Protein AF-B2AMY1-F1 (afdb_monomer_lite)

Secondary structure (DSSP, 8-state):
--TTGGG----EEEE--TTS---EEEETTTGGGGT-----EEE--EEE-TTS-EEE-EEEPPTT-SSSTT-EEESEEES---TT--HHHHHHHHHHHHH---HHHHHHH------B-TT----TTHHHHHHT-TTB-HHHHHHHHHHHHHTTSS-TTT-TTHHHHHHHHB-----------TT--

Structure (mmCIF, N/CA/C/O backbone):
data_AF-B2AMY1-F1
#
_entry.id   AF-B2AMY1-F1
#
loop_
_atom_site.group_PDB
_atom_site.id
_atom_site.type_symbol
_atom_site.label_atom_id
_atom_site.label_alt_id
_atom_site.label_comp_id
_atom_site.label_asym_id
_atom_site.label_entity_id
_atom_site.label_seq_id
_atom_site.pdbx_PDB_ins_code
_atom_site.Cartn_x
_atom_site.Cartn_y
_atom_site.Cartn_z
_atom_site.occupancy
_atom_site.B_iso_or_equiv
_atom_site.auth_seq_id
_atom_site.auth_comp_id
_atom_site.auth_asym_id
_atom_site.auth_atom_id
_atom_site.pdbx_PDB_model_num
ATOM 1 N N . MET A 1 1 ? 28.709 4.634 -5.720 1.00 58.09 1 MET A N 1
ATOM 2 C CA . MET A 1 1 ? 27.527 3.790 -6.016 1.00 58.09 1 MET A CA 1
ATOM 3 C C . MET A 1 1 ? 26.340 4.343 -5.238 1.00 58.09 1 MET A C 1
ATOM 5 O O . MET A 1 1 ? 26.527 4.694 -4.080 1.00 58.09 1 MET A O 1
ATOM 9 N N . LEU A 1 2 ? 25.162 4.497 -5.851 1.00 79.81 2 LEU A N 1
ATOM 10 C CA . LEU A 1 2 ? 23.981 5.039 -5.163 1.00 79.81 2 LEU A CA 1
ATOM 11 C C . LEU A 1 2 ? 23.498 4.041 -4.098 1.00 79.81 2 LEU A C 1
ATOM 13 O O . LEU A 1 2 ? 23.155 2.913 -4.440 1.00 79.81 2 LEU A O 1
ATOM 17 N N . ALA A 1 3 ? 23.452 4.452 -2.826 1.00 86.25 3 ALA A N 1
ATOM 18 C CA . ALA A 1 3 ? 23.146 3.570 -1.691 1.00 86.25 3 ALA A CA 1
ATOM 19 C C . ALA A 1 3 ? 21.773 2.877 -1.781 1.00 86.25 3 ALA A C 1
ATOM 21 O O . ALA A 1 3 ? 21.571 1.842 -1.164 1.00 86.25 3 ALA A O 1
ATOM 22 N N . ILE A 1 4 ? 20.830 3.420 -2.556 1.00 83.94 4 ILE A N 1
ATOM 23 C CA . ILE A 1 4 ? 19.527 2.785 -2.782 1.00 83.94 4 ILE A CA 1
ATOM 24 C C . ILE A 1 4 ? 19.625 1.529 -3.662 1.00 83.94 4 ILE A C 1
ATOM 26 O O . ILE A 1 4 ? 18.873 0.583 -3.448 1.00 83.94 4 ILE A O 1
ATOM 30 N N . LEU A 1 5 ? 20.581 1.478 -4.598 1.00 90.38 5 LEU A N 1
ATOM 31 C CA . LEU A 1 5 ? 20.738 0.364 -5.539 1.00 90.38 5 LEU A CA 1
ATOM 32 C C . LEU A 1 5 ? 21.308 -0.900 -4.886 1.00 90.38 5 LEU A C 1
ATOM 34 O O . LEU A 1 5 ? 21.153 -1.982 -5.440 1.00 90.38 5 LEU A O 1
ATOM 38 N N . SER A 1 6 ? 21.901 -0.802 -3.691 1.00 90.38 6 SER A N 1
ATOM 39 C CA . SER A 1 6 ? 22.295 -1.990 -2.919 1.00 90.38 6 SER A CA 1
ATOM 40 C C . SER A 1 6 ? 21.095 -2.807 -2.423 1.00 90.38 6 SER A C 1
ATOM 42 O O . SER A 1 6 ? 21.270 -3.934 -1.974 1.00 90.38 6 SER A O 1
ATOM 44 N N . ARG A 1 7 ? 19.873 -2.257 -2.517 1.00 89.50 7 ARG A N 1
ATOM 45 C CA . ARG A 1 7 ? 18.606 -2.919 -2.166 1.00 89.50 7 ARG A CA 1
ATOM 46 C C . ARG A 1 7 ? 17.892 -3.542 -3.365 1.00 89.50 7 ARG A C 1
ATOM 48 O O . ARG A 1 7 ? 16.681 -3.746 -3.294 1.00 89.50 7 ARG A O 1
ATOM 55 N N . TRP A 1 8 ? 18.608 -3.793 -4.461 1.00 91.88 8 TRP A N 1
ATOM 56 C CA . TRP A 1 8 ? 18.064 -4.489 -5.626 1.00 91.88 8 TRP A CA 1
ATOM 57 C C . TRP A 1 8 ? 17.378 -5.789 -5.195 1.00 91.88 8 TRP A C 1
ATOM 59 O O . TRP A 1 8 ? 17.986 -6.605 -4.502 1.00 91.88 8 TRP A O 1
ATOM 69 N N . CYS A 1 9 ? 16.109 -5.967 -5.558 1.00 90.50 9 CYS A N 1
ATOM 70 C CA . CYS A 1 9 ? 15.289 -7.043 -4.994 1.00 90.50 9 CYS A CA 1
ATOM 71 C C . CYS A 1 9 ? 14.533 -7.870 -6.037 1.00 90.50 9 CYS A C 1
ATOM 73 O O . CYS A 1 9 ? 13.738 -8.727 -5.662 1.00 90.50 9 CYS A O 1
A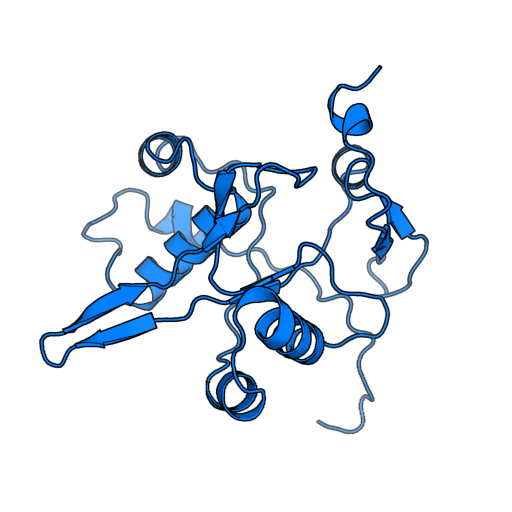TOM 75 N N . ASN A 1 10 ? 14.780 -7.626 -7.326 1.00 90.81 10 ASN A N 1
ATOM 76 C CA . ASN A 1 10 ? 14.080 -8.237 -8.455 1.00 90.81 10 ASN A CA 1
ATOM 77 C C . ASN A 1 10 ? 12.551 -8.043 -8.395 1.00 90.81 10 ASN A C 1
ATOM 79 O O . ASN A 1 10 ? 11.790 -8.844 -8.935 1.00 90.81 10 ASN A O 1
ATOM 83 N N . GLU A 1 11 ? 12.093 -6.958 -7.759 1.00 89.06 11 GLU A N 1
ATOM 84 C CA . GLU A 1 11 ? 10.675 -6.587 -7.694 1.00 89.06 11 GLU A CA 1
ATOM 85 C C . GLU A 1 11 ? 10.398 -5.568 -8.804 1.00 89.06 11 GLU A C 1
ATOM 87 O O . GLU A 1 11 ? 10.558 -4.358 -8.617 1.00 89.06 11 GLU A O 1
ATOM 92 N N . LEU A 1 12 ? 10.030 -6.066 -9.986 1.00 91.69 12 LEU A N 1
ATOM 93 C CA . LEU A 1 12 ? 9.784 -5.227 -11.156 1.00 91.69 12 LEU A CA 1
ATOM 94 C C . LEU A 1 12 ? 8.480 -4.433 -11.017 1.00 91.69 12 LEU A C 1
ATOM 96 O O . LEU A 1 12 ? 7.402 -4.981 -10.781 1.00 91.69 12 LEU A O 1
ATOM 100 N N . LYS A 1 13 ? 8.582 -3.124 -11.235 1.00 90.88 13 LYS A N 1
ATOM 101 C CA . LYS A 1 13 ? 7.461 -2.192 -11.274 1.00 90.88 13 LYS A CA 1
ATOM 102 C C . LYS A 1 13 ? 7.133 -1.808 -12.711 1.00 90.88 13 LYS A C 1
ATOM 104 O O . LYS A 1 13 ? 8.044 -1.367 -13.418 1.00 90.88 13 LYS A O 1
ATOM 109 N N . PRO A 1 14 ? 5.870 -1.950 -13.150 1.00 91.44 14 PRO A N 1
ATOM 110 C CA . PRO A 1 14 ? 5.450 -1.391 -14.423 1.00 91.44 14 PRO A CA 1
ATOM 111 C C . PRO A 1 14 ? 5.447 0.134 -14.342 1.00 91.44 14 PRO A C 1
ATOM 113 O O . PRO A 1 14 ? 4.909 0.712 -13.394 1.00 91.44 14 PRO A O 1
ATOM 116 N N . ILE A 1 15 ? 6.074 0.772 -15.327 1.00 89.81 15 ILE A N 1
ATOM 117 C CA . ILE A 1 15 ? 6.092 2.224 -15.472 1.00 89.81 15 ILE A CA 1
ATOM 118 C C . ILE A 1 15 ? 5.212 2.568 -16.651 1.00 89.81 15 ILE A C 1
ATOM 120 O O . ILE A 1 15 ? 5.508 2.136 -17.757 1.00 89.81 15 ILE A O 1
ATOM 124 N N . TYR A 1 16 ? 4.161 3.338 -16.408 1.00 86.69 16 TYR A N 1
ATOM 125 C CA . TYR A 1 16 ? 3.219 3.733 -17.443 1.00 86.69 16 TYR A CA 1
ATOM 126 C C . TYR A 1 16 ? 3.449 5.180 -17.855 1.00 86.69 16 TYR A C 1
ATOM 128 O O . TYR A 1 16 ? 3.718 6.034 -17.005 1.00 86.69 16 TYR A O 1
ATOM 136 N N . GLY A 1 17 ? 3.348 5.441 -19.154 1.00 83.19 17 GLY A N 1
ATOM 137 C CA . GLY A 1 17 ? 3.285 6.798 -19.675 1.00 83.19 17 GLY A CA 1
ATOM 138 C C . GLY A 1 17 ? 1.886 7.393 -19.540 1.00 83.19 17 GLY A C 1
ATOM 139 O O . GLY A 1 17 ? 0.932 6.726 -19.130 1.00 83.19 17 GLY A O 1
ATOM 140 N N . SER A 1 18 ? 1.757 8.673 -19.881 1.00 79.44 18 SER A N 1
ATOM 141 C CA . SER A 1 18 ? 0.499 9.420 -19.754 1.00 79.44 18 SER A CA 1
ATOM 142 C C . SER A 1 18 ? -0.600 8.943 -20.706 1.00 79.44 18 SER A C 1
ATOM 144 O O . SER A 1 18 ? -1.752 9.313 -20.531 1.00 79.44 18 SER A O 1
ATOM 146 N N . SER A 1 19 ? -0.283 8.135 -21.724 1.00 80.62 19 SER A N 1
ATOM 147 C CA . SER A 1 19 ? -1.304 7.527 -22.589 1.00 80.62 19 SER A CA 1
ATOM 148 C C . SER A 1 19 ? -1.716 6.120 -22.134 1.00 80.62 19 SER A C 1
ATOM 150 O O . SER A 1 19 ? -2.529 5.467 -22.788 1.00 80.62 19 SER A O 1
ATOM 152 N N . GLY A 1 20 ? -1.188 5.653 -20.994 1.00 78.94 20 GLY A N 1
ATOM 153 C CA . GLY A 1 20 ? -1.422 4.308 -20.463 1.00 78.94 20 GLY A CA 1
ATOM 154 C C . GLY A 1 20 ? -0.577 3.224 -21.137 1.00 78.94 20 GLY A C 1
ATOM 155 O O . GLY A 1 20 ? -0.804 2.032 -20.921 1.00 78.94 20 GLY A O 1
ATOM 156 N N . GLU A 1 21 ? 0.396 3.609 -21.959 1.00 86.56 21 GLU A N 1
ATOM 157 C CA . GLU A 1 21 ? 1.378 2.709 -22.544 1.00 86.56 21 GLU A CA 1
ATOM 158 C C . GLU A 1 21 ? 2.401 2.250 -21.493 1.00 86.56 21 GLU A C 1
ATOM 160 O O . GLU A 1 21 ? 2.717 2.991 -20.565 1.00 86.56 21 GLU A O 1
ATOM 165 N N . LEU A 1 22 ? 2.923 1.026 -21.629 1.00 89.88 22 LEU A N 1
ATOM 166 C CA . LEU A 1 22 ? 3.926 0.436 -20.732 1.00 89.88 22 LEU A CA 1
ATOM 167 C C . LEU A 1 22 ? 5.308 0.454 -21.412 1.00 89.88 22 LEU A C 1
ATOM 169 O O . LEU A 1 22 ? 5.689 -0.543 -22.028 1.00 89.88 22 LEU A O 1
ATOM 173 N N . PRO A 1 23 ? 6.066 1.565 -21.354 1.00 89.00 23 PRO A N 1
ATOM 174 C CA . PRO A 1 23 ? 7.357 1.679 -22.027 1.00 89.00 23 PRO A CA 1
ATOM 175 C C . PRO A 1 23 ? 8.420 0.731 -21.461 1.00 89.00 23 PRO A C 1
ATOM 177 O O . PRO A 1 23 ? 9.242 0.217 -22.215 1.00 89.00 23 PRO A O 1
ATOM 180 N N . PHE A 1 24 ? 8.432 0.497 -20.143 1.00 91.94 24 PHE A N 1
ATOM 181 C CA . PHE A 1 24 ? 9.388 -0.407 -19.503 1.00 91.94 24 PHE A CA 1
ATOM 182 C C . PHE A 1 24 ? 8.938 -0.850 -18.103 1.00 91.94 24 PHE A C 1
ATOM 184 O O . PHE A 1 24 ? 7.992 -0.324 -17.513 1.00 91.94 24 PHE A O 1
ATOM 191 N N . LYS A 1 25 ? 9.663 -1.831 -17.555 1.00 93.06 25 LYS A N 1
ATOM 192 C CA . LYS A 1 25 ? 9.595 -2.239 -16.148 1.00 93.06 25 LYS A CA 1
ATOM 193 C C . LYS A 1 25 ? 10.949 -1.978 -15.495 1.00 93.06 25 LYS A C 1
ATOM 195 O O . LYS A 1 25 ? 11.981 -2.159 -16.135 1.00 93.06 25 LYS A O 1
ATOM 200 N N . VAL A 1 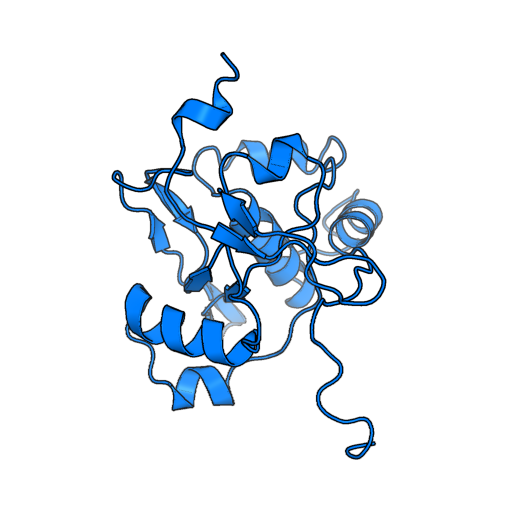26 ? 10.955 -1.568 -14.232 1.00 94.12 26 VAL A N 1
ATOM 201 C CA . VAL A 1 26 ? 12.190 -1.262 -13.492 1.00 94.12 26 VAL A CA 1
ATOM 202 C C . VAL A 1 26 ? 12.146 -1.861 -12.092 1.00 94.12 26 VAL A C 1
ATOM 204 O O . VAL A 1 26 ? 11.078 -1.935 -11.491 1.00 94.12 26 VAL A O 1
ATOM 207 N N . ASP A 1 27 ? 13.291 -2.291 -11.557 1.00 94.12 27 ASP A N 1
ATOM 208 C CA . ASP A 1 27 ? 13.370 -2.749 -10.168 1.00 94.12 27 ASP A CA 1
ATOM 209 C C . ASP A 1 27 ? 12.942 -1.640 -9.196 1.00 94.12 27 ASP A C 1
ATOM 211 O O . ASP A 1 27 ? 13.257 -0.455 -9.371 1.00 94.12 27 ASP A O 1
ATOM 215 N N . ARG A 1 28 ? 12.237 -2.033 -8.136 1.00 90.94 28 ARG A N 1
ATOM 216 C CA . ARG A 1 28 ? 11.780 -1.142 -7.070 1.00 90.94 28 ARG A CA 1
ATOM 217 C C . ARG A 1 28 ? 12.881 -0.244 -6.503 1.00 90.94 28 ARG A C 1
ATOM 219 O O . ARG A 1 28 ? 12.577 0.898 -6.161 1.00 90.94 28 ARG A O 1
ATOM 226 N N . ALA A 1 29 ? 14.115 -0.727 -6.373 1.00 91.69 29 ALA A N 1
ATOM 227 C CA . ALA A 1 29 ? 15.240 0.055 -5.864 1.00 91.69 29 ALA A CA 1
ATOM 228 C C . ALA A 1 29 ? 15.642 1.195 -6.811 1.00 91.69 29 ALA A C 1
ATOM 230 O O . ALA A 1 29 ? 16.104 2.242 -6.356 1.00 91.69 29 ALA A O 1
ATOM 231 N N . ALA A 1 30 ? 15.444 1.012 -8.116 1.00 92.19 30 ALA A N 1
ATOM 232 C CA . ALA A 1 30 ? 15.788 1.992 -9.138 1.00 92.19 30 ALA A CA 1
ATOM 233 C C . ALA A 1 30 ? 14.635 2.956 -9.465 1.00 92.19 30 ALA A C 1
ATOM 235 O O . ALA A 1 30 ? 14.902 4.080 -9.885 1.00 92.19 30 ALA A O 1
ATOM 236 N N . ALA A 1 31 ? 13.372 2.584 -9.217 1.00 88.88 31 ALA A N 1
ATOM 237 C CA . ALA A 1 31 ? 12.215 3.437 -9.521 1.00 88.88 31 ALA A CA 1
ATOM 238 C C . ALA A 1 31 ? 12.320 4.879 -8.958 1.00 88.88 31 ALA A C 1
ATOM 240 O O . ALA A 1 31 ? 12.101 5.821 -9.721 1.00 88.88 31 ALA A O 1
ATOM 241 N N . PRO A 1 32 ? 12.732 5.116 -7.691 1.00 85.56 32 PRO A N 1
ATOM 242 C CA . PRO A 1 32 ? 12.867 6.479 -7.167 1.00 85.56 32 PRO A CA 1
ATOM 243 C C . PRO A 1 32 ? 13.925 7.326 -7.884 1.00 85.56 32 PRO A C 1
ATOM 245 O O . PRO A 1 32 ? 13.807 8.547 -7.901 1.00 85.56 32 PRO A O 1
ATOM 248 N N . LEU A 1 33 ? 14.945 6.700 -8.485 1.00 88.94 33 LEU A N 1
ATOM 249 C CA . LEU A 1 33 ? 16.008 7.406 -9.209 1.00 88.94 33 LEU A CA 1
ATOM 250 C C . LEU A 1 33 ? 15.534 7.971 -10.549 1.00 88.94 33 LEU A C 1
ATOM 252 O O . LEU A 1 33 ? 16.120 8.926 -11.045 1.00 88.94 33 LEU A O 1
ATOM 256 N N . LEU A 1 34 ? 14.482 7.386 -11.125 1.00 88.56 34 LEU A N 1
ATOM 257 C CA . LEU A 1 34 ? 13.921 7.810 -12.407 1.00 88.56 34 LEU A CA 1
ATOM 258 C C . LEU A 1 34 ? 12.813 8.860 -12.251 1.00 88.56 34 LEU A C 1
ATOM 260 O O . LEU A 1 34 ? 12.2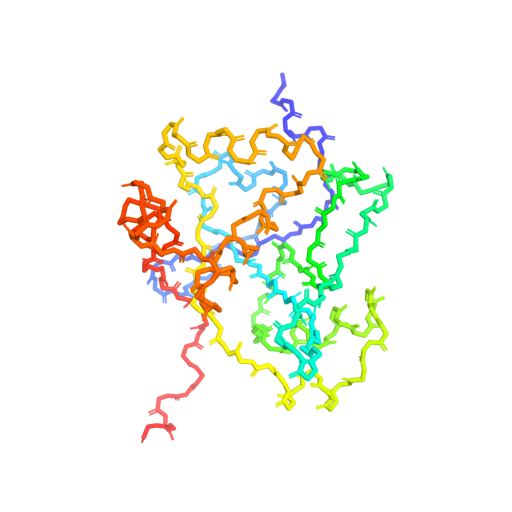95 9.347 -13.250 1.00 88.56 34 LEU A O 1
ATOM 264 N N . GLY A 1 35 ? 12.403 9.185 -11.019 1.00 85.62 35 GLY A N 1
ATOM 265 C CA . GLY A 1 35 ? 11.288 10.107 -10.771 1.00 85.62 35 GLY A CA 1
ATOM 266 C C . GLY A 1 35 ? 9.940 9.606 -11.307 1.00 85.62 35 GLY A C 1
ATOM 267 O O . GLY A 1 35 ? 9.008 10.392 -11.459 1.00 85.62 35 GLY A O 1
ATOM 268 N N . VAL A 1 36 ? 9.833 8.309 -11.601 1.00 85.19 36 VAL A N 1
ATOM 269 C CA . VAL A 1 36 ? 8.639 7.696 -12.189 1.00 85.19 36 VAL A CA 1
ATOM 270 C C . VAL A 1 36 ? 7.569 7.443 -11.135 1.00 85.19 36 VAL A C 1
ATOM 272 O O .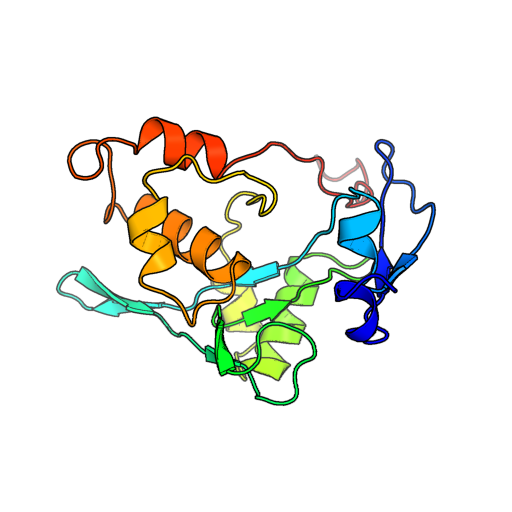 VAL A 1 36 ? 7.858 7.122 -9.978 1.00 85.19 36 VAL A O 1
ATOM 275 N N . VAL A 1 37 ? 6.308 7.550 -11.547 1.00 81.94 37 VAL A N 1
ATOM 276 C CA . VAL A 1 37 ? 5.176 7.178 -10.698 1.00 81.94 37 VAL A CA 1
ATOM 277 C C . VAL A 1 37 ? 5.115 5.656 -10.596 1.00 81.94 37 VAL A C 1
ATOM 279 O O . VAL A 1 37 ? 5.276 4.937 -11.578 1.00 81.94 37 VAL A O 1
ATOM 282 N N . SER A 1 38 ? 4.906 5.156 -9.382 1.00 82.12 38 SER A N 1
ATOM 283 C CA . SER A 1 38 ? 4.724 3.735 -9.096 1.00 82.12 38 SER A CA 1
ATOM 284 C C . SER A 1 38 ? 3.441 3.539 -8.309 1.00 82.12 38 SER A C 1
ATOM 286 O O . SER A 1 38 ? 3.139 4.329 -7.416 1.00 82.12 38 SER A O 1
ATOM 288 N N . TYR A 1 39 ? 2.741 2.446 -8.589 1.00 85.69 39 TYR A N 1
ATOM 289 C CA . TYR A 1 39 ? 1.477 2.114 -7.945 1.00 85.69 39 TYR A CA 1
ATOM 290 C C . TYR A 1 39 ? 1.638 0.913 -7.022 1.00 85.69 39 TYR A C 1
ATOM 292 O O . TYR A 1 39 ? 2.413 -0.003 -7.290 1.00 85.69 39 TYR A O 1
ATOM 300 N N . GLY A 1 40 ? 0.894 0.939 -5.925 1.00 88.62 40 GLY A N 1
ATOM 301 C CA . GLY A 1 40 ? 0.814 -0.127 -4.940 1.00 88.62 40 GLY A CA 1
ATOM 302 C C . GLY A 1 40 ? -0.560 -0.112 -4.286 1.00 88.62 40 GLY A C 1
ATOM 303 O O . GLY A 1 40 ? -1.323 0.842 -4.447 1.00 88.62 40 GLY A O 1
ATOM 304 N N . ILE A 1 41 ? -0.872 -1.167 -3.545 1.00 90.56 41 ILE A N 1
ATOM 305 C CA . ILE A 1 41 ? -2.123 -1.277 -2.795 1.00 90.56 41 ILE A CA 1
ATOM 306 C C . ILE A 1 41 ? -1.830 -1.260 -1.307 1.00 90.56 41 ILE A C 1
ATOM 308 O O . ILE A 1 41 ? -0.815 -1.779 -0.847 1.00 90.56 41 ILE A O 1
ATOM 312 N N . HIS A 1 42 ? -2.748 -0.664 -0.560 1.00 91.94 42 HIS A N 1
ATOM 313 C CA . HIS A 1 42 ? -2.747 -0.651 0.891 1.00 91.94 42 HIS A CA 1
ATOM 314 C C . HIS A 1 42 ? -4.177 -0.898 1.376 1.00 91.94 42 HIS A C 1
ATOM 316 O O . HIS A 1 42 ? -5.145 -0.379 0.809 1.00 91.94 42 HIS A O 1
ATOM 322 N N . ARG A 1 43 ? -4.317 -1.706 2.424 1.00 89.88 43 ARG A N 1
ATOM 323 C CA . ARG A 1 43 ? -5.594 -2.024 3.065 1.00 89.88 43 ARG A CA 1
ATOM 324 C C . ARG A 1 43 ? -5.404 -2.075 4.573 1.00 89.88 43 ARG A C 1
ATOM 326 O O . ARG A 1 43 ? -4.492 -2.728 5.079 1.00 89.88 43 ARG A O 1
ATOM 333 N N . THR A 1 44 ? -6.297 -1.393 5.272 1.00 91.25 44 THR A N 1
ATOM 334 C CA . THR A 1 44 ? -6.340 -1.349 6.731 1.00 91.25 44 THR A CA 1
ATOM 335 C C . THR A 1 44 ? -7.581 -2.099 7.187 1.00 91.25 44 THR A C 1
ATOM 337 O O . THR A 1 44 ? -8.695 -1.676 6.885 1.00 91.25 44 THR A O 1
ATOM 340 N N . ALA A 1 45 ? -7.391 -3.211 7.893 1.00 92.12 45 ALA A N 1
ATOM 341 C CA . ALA A 1 45 ? -8.465 -3.883 8.604 1.00 92.12 45 ALA A CA 1
ATOM 342 C C . ALA A 1 45 ? -8.632 -3.251 9.986 1.00 92.12 45 ALA A C 1
ATOM 344 O O . ALA A 1 45 ? -7.652 -2.912 10.659 1.00 92.12 45 ALA A O 1
ATOM 345 N N . PHE A 1 46 ? -9.883 -3.088 10.396 1.00 92.94 46 PHE A N 1
ATOM 346 C CA . PHE A 1 46 ? -10.235 -2.488 11.669 1.00 92.94 46 PHE A CA 1
ATOM 347 C C . PHE A 1 46 ? -11.576 -3.014 12.173 1.00 92.94 46 PHE A C 1
ATOM 349 O O . PHE A 1 46 ? -12.384 -3.537 11.405 1.00 92.94 46 PHE A O 1
ATOM 356 N N . THR A 1 47 ? -11.808 -2.840 13.467 1.00 93.06 47 THR A N 1
ATOM 357 C CA . THR A 1 47 ? -13.096 -3.069 14.123 1.00 93.06 47 THR A CA 1
ATOM 358 C C . THR A 1 47 ? -13.454 -1.837 14.924 1.00 93.06 47 THR A C 1
ATOM 360 O O . THR A 1 47 ? -12.566 -1.202 15.499 1.00 93.06 47 THR A O 1
ATOM 363 N N . CYS A 1 48 ? -14.747 -1.553 15.003 1.00 91.44 48 CYS A N 1
ATOM 364 C CA . CYS A 1 48 ? -15.296 -0.571 15.922 1.00 91.44 48 CYS A CA 1
ATOM 365 C C . CYS A 1 48 ? -16.020 -1.317 17.039 1.00 91.44 48 CYS A C 1
ATOM 367 O O . CYS A 1 48 ? -16.842 -2.188 16.757 1.00 91.44 48 CYS A O 1
ATOM 369 N N . SER A 1 49 ? -15.686 -0.993 18.281 1.00 91.25 49 SER A N 1
ATOM 370 C CA . SER A 1 49 ? -16.468 -1.379 19.452 1.00 91.25 49 SER A CA 1
ATOM 371 C C . SER A 1 49 ? -17.779 -0.582 19.512 1.00 91.25 49 SER A C 1
ATOM 373 O O . SER A 1 49 ? -17.889 0.479 18.892 1.00 91.25 49 SER A O 1
ATOM 375 N N . ASP A 1 50 ? -18.748 -1.056 20.299 1.00 90.69 50 ASP A N 1
ATOM 376 C CA . ASP A 1 50 ? -20.053 -0.393 20.484 1.00 90.69 50 ASP A CA 1
ATOM 377 C C . ASP A 1 50 ? -19.937 1.019 21.092 1.00 90.69 50 ASP A C 1
ATOM 379 O O . ASP A 1 50 ? -20.775 1.881 20.849 1.00 90.69 50 ASP A O 1
ATOM 383 N N . ASP A 1 51 ? -18.867 1.274 21.847 1.00 89.62 51 ASP A N 1
ATOM 384 C CA . ASP A 1 51 ? -18.513 2.571 22.439 1.00 89.62 51 ASP A CA 1
ATOM 385 C C . ASP A 1 51 ? -17.763 3.513 21.474 1.00 89.62 51 ASP A C 1
ATOM 387 O O . ASP A 1 51 ? -17.346 4.605 21.857 1.00 89.62 51 ASP A O 1
ATOM 391 N N . GLY A 1 52 ? -17.586 3.108 20.212 1.00 85.38 52 GLY A N 1
ATOM 392 C CA . GLY A 1 52 ? -16.911 3.897 19.184 1.00 85.38 52 GLY A CA 1
ATOM 393 C C . GLY A 1 52 ? -15.387 3.754 19.165 1.00 85.38 52 GLY A C 1
ATOM 394 O O . GLY A 1 52 ? -14.731 4.394 18.339 1.00 85.38 52 GLY A O 1
ATOM 395 N N . HIS A 1 53 ? -14.787 2.906 20.010 1.00 88.88 53 HIS A N 1
ATOM 396 C CA . HIS A 1 53 ? -13.345 2.668 19.951 1.00 88.88 53 HIS A CA 1
ATOM 397 C C . HIS A 1 53 ? -12.937 1.886 18.698 1.00 88.88 53 HIS A C 1
ATOM 399 O O . HIS A 1 53 ? -13.439 0.795 18.424 1.00 88.88 53 HIS A O 1
ATOM 405 N N . ILE A 1 54 ? -11.954 2.417 17.966 1.00 91.75 54 ILE A N 1
ATOM 406 C CA . ILE A 1 54 ? -11.401 1.788 16.764 1.00 91.75 54 ILE A CA 1
ATOM 407 C C . ILE A 1 54 ? -10.124 1.022 17.113 1.00 91.75 54 ILE A C 1
ATOM 409 O O . ILE A 1 54 ? -9.201 1.567 17.719 1.00 91.75 54 ILE A O 1
ATOM 413 N N . LYS A 1 55 ? -10.038 -0.235 16.671 1.00 92.25 55 LYS A N 1
ATOM 414 C CA . LYS A 1 55 ? -8.810 -1.045 16.720 1.00 92.25 55 LYS A CA 1
ATOM 415 C C . LYS A 1 55 ? -8.333 -1.343 15.306 1.00 92.25 55 LYS A C 1
ATOM 417 O O . LYS A 1 55 ? -9.122 -1.800 14.485 1.00 92.25 55 LYS A O 1
ATOM 422 N N . LEU A 1 56 ? -7.050 -1.098 15.038 1.00 92.00 56 LEU A N 1
ATOM 423 C CA . LEU A 1 56 ? -6.409 -1.332 13.740 1.00 92.00 56 LEU A CA 1
ATOM 424 C C . LEU A 1 56 ? -5.541 -2.591 13.775 1.00 92.00 56 LEU A C 1
ATOM 426 O O . LEU A 1 56 ? -4.745 -2.769 14.698 1.00 92.00 56 LEU A O 1
ATOM 430 N N . TRP A 1 57 ? -5.614 -3.414 12.730 1.00 93.69 57 TRP A N 1
ATOM 431 C CA . TRP A 1 57 ? -4.652 -4.497 12.524 1.00 93.69 57 TRP A CA 1
ATOM 432 C C . TRP A 1 57 ? -3.409 -3.959 11.825 1.00 93.69 57 TRP A C 1
ATOM 434 O O . TRP A 1 57 ? -3.429 -3.642 10.635 1.00 93.69 57 TRP A O 1
ATOM 444 N N . VAL A 1 58 ? -2.309 -3.887 12.566 1.00 92.69 58 VAL A N 1
ATOM 445 C CA . VAL A 1 58 ? -1.019 -3.393 12.079 1.00 92.69 58 VAL A CA 1
ATOM 446 C C . VAL A 1 58 ? -0.038 -4.553 12.043 1.00 92.69 58 VAL A C 1
ATOM 448 O O . VAL A 1 58 ? 0.194 -5.193 13.069 1.00 92.69 58 VAL A O 1
ATOM 451 N N . LYS A 1 59 ? 0.559 -4.828 10.881 1.00 92.56 59 LYS A N 1
ATOM 452 C CA . LYS A 1 59 ? 1.572 -5.885 10.779 1.00 92.56 59 LYS A CA 1
ATOM 453 C C . LYS A 1 59 ? 2.959 -5.318 11.048 1.00 92.56 59 LYS A C 1
ATOM 455 O O . LYS A 1 59 ? 3.260 -4.180 10.688 1.00 92.56 59 LYS A O 1
ATOM 460 N N . LYS A 1 60 ? 3.837 -6.141 11.616 1.00 93.81 60 LYS A N 1
ATOM 461 C CA . LYS A 1 60 ? 5.275 -5.865 11.680 1.00 93.81 60 LYS A CA 1
ATOM 462 C C . LYS A 1 60 ? 5.963 -6.586 10.527 1.00 93.81 60 LYS A C 1
ATOM 464 O O . LYS A 1 60 ? 5.797 -7.791 10.364 1.00 93.81 60 LYS A O 1
ATOM 469 N N . ARG A 1 61 ? 6.730 -5.859 9.717 1.00 93.38 61 ARG A N 1
ATOM 470 C CA . ARG A 1 61 ? 7.448 -6.438 8.573 1.00 93.38 61 ARG A CA 1
ATOM 471 C C . ARG A 1 61 ? 8.541 -7.396 9.045 1.00 93.38 61 ARG A C 1
ATOM 473 O O . ARG A 1 61 ? 9.200 -7.135 10.053 1.00 93.38 61 ARG A O 1
ATOM 480 N N . SER A 1 62 ? 8.776 -8.455 8.268 1.00 92.56 62 SER A N 1
ATOM 481 C CA . SER A 1 62 ? 9.934 -9.342 8.448 1.00 92.56 62 SER A CA 1
ATOM 482 C C . SER A 1 62 ? 11.241 -8.540 8.496 1.00 92.56 62 SER A C 1
ATOM 484 O O . SER A 1 62 ? 11.334 -7.462 7.910 1.00 92.56 62 SER A O 1
ATOM 486 N N . GLN A 1 63 ? 12.271 -9.067 9.156 1.00 93.19 63 GLN A N 1
ATOM 487 C CA . GLN A 1 63 ? 13.618 -8.490 9.100 1.00 93.19 63 GLN A CA 1
ATOM 488 C C . GLN A 1 63 ? 14.326 -8.770 7.764 1.00 93.19 63 GLN A C 1
ATOM 490 O O . GLN A 1 63 ? 15.252 -8.055 7.405 1.00 93.19 63 GLN A O 1
ATOM 495 N N . SER A 1 64 ? 13.868 -9.771 7.002 1.00 91.50 64 SER A N 1
ATOM 496 C CA . SER A 1 64 ? 14.471 -10.178 5.723 1.00 91.50 64 SER A CA 1
ATOM 497 C C . SER A 1 64 ? 14.013 -9.361 4.507 1.00 91.50 64 SER A C 1
ATOM 499 O O . SER A 1 64 ? 14.503 -9.573 3.402 1.00 91.50 64 SER A O 1
ATOM 501 N N . THR A 1 65 ? 13.070 -8.430 4.670 1.00 88.81 65 THR A N 1
ATOM 502 C CA . THR A 1 65 ? 12.610 -7.569 3.567 1.00 88.81 65 THR A CA 1
ATOM 503 C C . THR A 1 65 ? 13.694 -6.585 3.121 1.00 88.81 65 THR A C 1
ATOM 505 O O . THR A 1 65 ? 14.301 -5.907 3.948 1.00 88.81 65 THR A O 1
ATOM 508 N N . ALA A 1 66 ? 13.837 -6.386 1.807 1.00 89.00 66 ALA A N 1
ATOM 509 C CA . ALA A 1 66 ? 14.762 -5.401 1.235 1.00 89.00 66 ALA A CA 1
ATOM 510 C C . ALA A 1 66 ? 14.468 -3.954 1.688 1.00 89.00 66 ALA A C 1
ATOM 512 O O . ALA A 1 66 ? 15.375 -3.134 1.840 1.00 89.00 66 ALA A O 1
ATOM 513 N N . PHE A 1 67 ? 13.191 -3.631 1.932 1.00 88.56 67 PHE A N 1
ATOM 514 C CA . PHE A 1 67 ? 12.751 -2.293 2.337 1.00 88.56 67 PHE A CA 1
ATOM 515 C C . PHE A 1 67 ? 12.019 -2.293 3.680 1.00 88.56 67 PHE A C 1
ATOM 517 O O . PHE A 1 67 ? 11.060 -3.049 3.869 1.00 88.56 67 PHE A O 1
ATOM 524 N N . TYR A 1 68 ? 12.422 -1.369 4.558 1.00 89.12 68 TYR A N 1
ATOM 525 C CA . TYR A 1 68 ? 11.825 -1.106 5.875 1.00 89.12 68 TYR A CA 1
ATOM 526 C C . TYR A 1 68 ? 11.702 -2.365 6.763 1.00 89.12 68 TYR A C 1
ATOM 528 O O . TYR A 1 68 ? 10.596 -2.698 7.196 1.00 89.12 68 TYR A O 1
ATOM 536 N N . PRO A 1 69 ? 12.805 -3.098 7.021 1.00 92.00 69 PRO A N 1
ATOM 537 C CA . PRO A 1 69 ? 12.776 -4.277 7.885 1.00 92.00 69 PRO A CA 1
ATOM 538 C C . PRO A 1 69 ? 12.337 -3.913 9.305 1.00 92.00 69 PRO A C 1
ATOM 540 O O . PRO A 1 69 ? 12.684 -2.850 9.825 1.00 92.00 69 PRO A O 1
ATOM 543 N N . GLY A 1 70 ? 11.482 -4.750 9.897 1.00 92.44 70 GLY A N 1
ATOM 544 C CA . GLY A 1 70 ? 10.957 -4.558 11.251 1.00 92.44 70 GLY A CA 1
ATOM 545 C C . GLY A 1 70 ? 9.983 -3.388 11.447 1.00 92.44 70 GLY A C 1
ATOM 546 O O . GLY A 1 70 ? 9.483 -3.225 12.560 1.00 92.44 70 GLY A O 1
ATOM 547 N N . HIS A 1 71 ? 9.700 -2.591 10.411 1.00 91.94 71 HIS A N 1
ATOM 548 C CA . HIS A 1 71 ? 8.761 -1.471 10.505 1.00 91.94 71 HIS A CA 1
ATOM 549 C C . HIS A 1 71 ? 7.310 -1.963 10.527 1.00 91.94 71 HIS A C 1
ATOM 551 O O . HIS A 1 71 ? 6.983 -3.009 9.963 1.00 91.94 71 HIS A O 1
ATOM 557 N N . LEU A 1 72 ? 6.434 -1.177 11.141 1.00 92.81 72 LEU A N 1
ATOM 558 C CA . LEU A 1 72 ? 4.990 -1.342 11.084 1.00 92.81 72 LEU A CA 1
ATOM 559 C C . LEU A 1 72 ? 4.459 -0.987 9.690 1.00 92.81 72 LEU A C 1
ATOM 561 O O . LEU A 1 72 ? 4.949 -0.061 9.035 1.00 92.81 72 LEU A O 1
ATOM 565 N N . ASP A 1 73 ? 3.457 -1.732 9.243 1.00 92.81 73 ASP A N 1
ATOM 566 C CA . ASP A 1 73 ? 2.853 -1.631 7.919 1.00 92.81 73 ASP A CA 1
ATOM 567 C C . ASP A 1 73 ? 1.341 -1.897 8.005 1.00 92.81 73 ASP A C 1
ATOM 569 O O . ASP A 1 73 ? 0.833 -2.389 9.018 1.00 92.81 73 ASP A O 1
ATOM 573 N N . ASN A 1 74 ? 0.622 -1.585 6.928 1.00 91.94 74 ASN A N 1
ATOM 574 C CA . ASN A 1 74 ? -0.803 -1.893 6.809 1.00 91.94 74 ASN A CA 1
ATOM 575 C C . ASN A 1 74 ? -1.067 -3.395 6.963 1.00 91.94 74 ASN A C 1
ATOM 577 O O . ASN A 1 74 ? -0.191 -4.203 6.659 1.00 91.94 74 ASN A O 1
ATOM 581 N N . THR A 1 75 ? -2.300 -3.762 7.331 1.00 93.19 75 THR A N 1
ATOM 582 C CA . THR A 1 75 ? -2.745 -5.165 7.393 1.00 93.19 75 THR A CA 1
ATOM 583 C C . THR A 1 75 ? -2.373 -5.926 6.123 1.00 93.19 75 THR A C 1
ATOM 585 O O . THR A 1 75 ? -1.809 -7.010 6.196 1.00 93.19 75 THR A O 1
ATOM 588 N N . VAL A 1 76 ? -2.640 -5.318 4.966 1.00 93.06 76 VAL A N 1
ATOM 589 C CA . VAL A 1 76 ? -2.319 -5.866 3.647 1.00 93.06 76 VAL A CA 1
ATOM 590 C C . VAL A 1 76 ? -1.711 -4.746 2.812 1.00 93.06 76 VAL A C 1
ATOM 592 O O . VAL A 1 76 ? -2.261 -3.640 2.747 1.00 93.06 76 VAL A O 1
ATOM 595 N N . ALA A 1 77 ? -0.555 -5.000 2.196 1.00 92.19 77 ALA A N 1
ATOM 596 C CA . ALA A 1 77 ? 0.096 -4.010 1.344 1.00 92.19 77 ALA A CA 1
ATOM 597 C C . ALA A 1 77 ? 0.993 -4.643 0.286 1.00 92.19 77 ALA A C 1
ATOM 599 O O . ALA A 1 77 ? 1.899 -5.399 0.623 1.00 92.19 77 ALA A O 1
ATOM 600 N N . SER A 1 78 ? 0.853 -4.187 -0.957 1.00 90.25 78 SER A N 1
ATOM 601 C CA . SER A 1 78 ? 1.827 -4.453 -2.016 1.00 90.25 78 SER A CA 1
ATOM 602 C C . SER A 1 78 ? 2.423 -3.155 -2.534 1.00 90.25 78 SER A C 1
ATOM 604 O O . SER A 1 78 ? 1.731 -2.162 -2.754 1.00 90.25 78 SER A O 1
ATOM 606 N N . SER A 1 79 ? 3.733 -3.167 -2.749 1.00 86.88 79 SER A N 1
ATOM 607 C CA . SER A 1 79 ? 4.477 -2.065 -3.359 1.00 86.88 79 SER A CA 1
ATOM 608 C C . SER A 1 79 ? 4.374 -2.012 -4.880 1.00 86.88 79 SER A C 1
ATOM 610 O O . SER A 1 79 ? 4.878 -1.043 -5.458 1.00 86.88 79 SER A O 1
ATOM 612 N N . THR A 1 80 ? 3.766 -3.021 -5.506 1.00 88.25 80 THR A N 1
ATOM 613 C CA . THR A 1 80 ? 3.587 -3.110 -6.954 1.00 88.25 80 THR A CA 1
ATOM 614 C C . THR A 1 80 ? 2.191 -3.626 -7.299 1.00 88.25 80 THR A C 1
ATOM 616 O O . THR A 1 80 ? 1.620 -4.455 -6.587 1.00 88.25 80 THR A O 1
ATOM 619 N N . ILE A 1 81 ? 1.652 -3.149 -8.414 1.00 89.19 81 ILE A N 1
ATOM 620 C CA . ILE A 1 81 ? 0.491 -3.734 -9.086 1.00 89.19 81 ILE A CA 1
ATOM 621 C C . ILE A 1 81 ? 1.038 -4.295 -10.399 1.00 89.19 81 ILE A C 1
ATOM 623 O O . ILE A 1 81 ? 1.546 -3.500 -11.193 1.00 89.19 81 ILE A O 1
ATOM 627 N N . PRO A 1 82 ? 1.029 -5.623 -10.620 1.00 88.44 82 PRO A N 1
ATOM 628 C CA . PRO A 1 82 ? 1.529 -6.193 -11.864 1.00 88.44 82 PRO A CA 1
ATOM 629 C C . PRO A 1 82 ? 0.779 -5.651 -13.084 1.00 88.44 82 PRO A C 1
ATOM 631 O O . PRO A 1 82 ? -0.381 -5.251 -12.998 1.00 88.44 82 PRO A O 1
ATOM 634 N N . ASP A 1 83 ? 1.451 -5.650 -14.231 1.00 86.81 83 ASP A N 1
ATOM 635 C CA . ASP A 1 83 ? 0.843 -5.222 -15.491 1.00 86.81 83 ASP A CA 1
ATOM 636 C C . ASP A 1 83 ? -0.420 -6.037 -15.818 1.00 86.81 83 ASP A C 1
ATOM 638 O O . ASP A 1 83 ? -0.451 -7.254 -15.628 1.00 86.81 83 ASP A O 1
ATOM 642 N N . GLY A 1 84 ? -1.466 -5.342 -16.265 1.00 83.62 84 GLY A N 1
ATOM 643 C CA . GLY A 1 84 ? -2.775 -5.922 -16.572 1.00 83.62 84 GLY A CA 1
ATOM 644 C C . GLY A 1 84 ? -3.610 -6.372 -15.365 1.00 83.62 84 GLY A C 1
ATOM 645 O O . GLY A 1 84 ? -4.732 -6.828 -15.565 1.00 83.62 84 GLY A O 1
ATOM 646 N N . GLN A 1 85 ? -3.113 -6.247 -14.129 1.00 86.94 85 GLN A N 1
ATOM 647 C CA . GLN A 1 85 ? -3.860 -6.634 -12.930 1.00 86.94 85 GLN A CA 1
ATOM 648 C C . GLN A 1 85 ? -4.689 -5.477 -12.370 1.00 86.94 85 GLN A C 1
ATOM 650 O O . GLN A 1 85 ? -4.247 -4.328 -12.307 1.00 86.94 85 GLN A O 1
ATOM 655 N N . LEU A 1 86 ? -5.892 -5.800 -11.897 1.00 86.62 86 LEU A N 1
ATOM 656 C CA . LEU A 1 86 ? -6.737 -4.845 -11.190 1.00 86.62 86 LEU A CA 1
ATOM 657 C C . LEU A 1 86 ? -6.263 -4.675 -9.737 1.00 86.62 86 LEU A C 1
ATOM 659 O O . LEU A 1 86 ? -5.934 -5.667 -9.082 1.00 86.62 86 LEU A O 1
ATOM 663 N N . PRO A 1 87 ? -6.301 -3.452 -9.169 1.00 87.38 87 PRO A N 1
ATOM 664 C CA . PRO A 1 87 ? -5.897 -3.220 -7.780 1.00 87.38 87 PRO A CA 1
ATOM 665 C C . PRO A 1 87 ? -6.643 -4.091 -6.759 1.00 87.38 87 PRO A C 1
ATOM 667 O O . PRO A 1 87 ? -6.067 -4.479 -5.745 1.00 87.38 87 PRO A O 1
ATOM 670 N N . LEU A 1 88 ? -7.925 -4.389 -7.006 1.00 88.56 88 LEU A N 1
ATOM 671 C CA . LEU A 1 88 ? -8.723 -5.247 -6.129 1.00 88.56 88 LEU A CA 1
ATOM 672 C C . LEU A 1 88 ? -8.226 -6.698 -6.140 1.00 88.56 88 LEU A C 1
ATOM 674 O O . LEU A 1 88 ? -8.061 -7.271 -5.070 1.00 88.56 88 LEU A O 1
ATOM 678 N N . GLU A 1 89 ? -7.928 -7.256 -7.313 1.00 92.12 89 GLU A N 1
ATOM 679 C CA . GLU A 1 89 ? -7.445 -8.639 -7.445 1.00 92.12 89 GLU A CA 1
ATOM 680 C C . GLU A 1 89 ? -6.077 -8.814 -6.776 1.00 92.12 89 GLU A C 1
ATOM 682 O O . GLU A 1 89 ? -5.865 -9.760 -6.019 1.00 92.12 89 GLU A O 1
ATOM 687 N N . VAL A 1 90 ? -5.179 -7.832 -6.936 1.00 92.06 90 VAL A N 1
ATOM 688 C CA . VAL A 1 90 ? -3.903 -7.812 -6.201 1.00 92.06 90 VAL A CA 1
ATOM 689 C C . VAL A 1 90 ? -4.141 -7.737 -4.694 1.00 92.06 90 VAL A C 1
ATOM 691 O O . VAL A 1 90 ? -3.478 -8.433 -3.932 1.00 92.06 90 VAL A O 1
ATOM 694 N N . ALA A 1 91 ? -5.083 -6.909 -4.238 1.00 92.00 91 ALA A N 1
ATOM 695 C CA . ALA A 1 91 ? -5.379 -6.797 -2.814 1.00 92.00 91 ALA A CA 1
ATOM 696 C C . ALA A 1 91 ? -5.920 -8.107 -2.222 1.00 92.00 91 ALA A C 1
ATOM 698 O O . ALA A 1 91 ? -5.563 -8.429 -1.095 1.00 92.00 91 ALA A O 1
ATOM 699 N N . ILE A 1 92 ? -6.744 -8.853 -2.961 1.00 93.12 92 ILE A N 1
ATOM 700 C CA . ILE A 1 92 ? -7.288 -10.152 -2.538 1.00 93.12 92 ILE A CA 1
ATOM 701 C C . ILE A 1 92 ? -6.176 -11.187 -2.413 1.00 93.12 92 ILE A C 1
ATOM 703 O O . ILE A 1 92 ? -6.053 -11.814 -1.362 1.00 93.12 92 ILE A O 1
ATOM 707 N N . LEU A 1 93 ? -5.333 -11.308 -3.442 1.00 94.56 93 LEU A N 1
ATOM 708 C CA . LEU A 1 93 ? -4.197 -12.227 -3.435 1.00 94.56 93 LEU A CA 1
ATOM 709 C C . LEU A 1 93 ? -3.290 -11.968 -2.225 1.00 94.56 93 LEU A C 1
ATOM 711 O O . LEU A 1 93 ? -3.047 -12.855 -1.410 1.00 94.56 93 LEU A O 1
ATOM 715 N N . VAL A 1 94 ? -2.860 -10.715 -2.064 1.00 94.12 94 VAL A N 1
ATOM 716 C CA . VAL A 1 94 ? -1.939 -10.315 -0.992 1.00 94.12 94 VAL A CA 1
ATOM 717 C C . VAL A 1 94 ? -2.606 -10.452 0.381 1.00 94.12 94 VAL A C 1
ATOM 719 O O . VAL A 1 94 ? -1.939 -10.767 1.361 1.00 94.12 94 VAL A O 1
ATOM 722 N N . ALA A 1 95 ? -3.923 -10.257 0.482 1.00 94.62 95 ALA A N 1
ATOM 723 C CA . ALA A 1 95 ? -4.653 -10.461 1.729 1.00 94.62 95 ALA A CA 1
ATOM 724 C C . ALA A 1 95 ? -4.696 -11.933 2.161 1.00 94.62 95 ALA A C 1
ATOM 726 O O . ALA A 1 95 ? -4.576 -12.214 3.357 1.00 94.62 95 ALA A O 1
ATOM 727 N N . GLY A 1 96 ? -4.821 -12.858 1.208 1.00 95.25 96 GLY A N 1
ATOM 728 C CA . GLY A 1 96 ? -4.698 -14.290 1.468 1.00 95.25 96 GLY A CA 1
ATOM 729 C C . GLY A 1 96 ? -3.290 -14.665 1.940 1.00 95.25 96 GLY A C 1
ATOM 730 O O . GLY A 1 96 ? -3.145 -15.346 2.954 1.00 95.25 96 GLY A O 1
ATOM 731 N N . GLU A 1 97 ? -2.258 -14.162 1.259 1.00 92.69 97 GLU A N 1
ATOM 732 C CA . GLU A 1 97 ? -0.851 -14.480 1.548 1.00 92.69 97 GLU A CA 1
ATOM 733 C C . GLU A 1 97 ? -0.336 -13.863 2.858 1.00 92.69 97 GLU A C 1
ATOM 735 O O . GLU A 1 97 ? 0.329 -14.534 3.645 1.00 92.69 97 GLU A O 1
ATOM 740 N N . GLU A 1 98 ? -0.618 -12.580 3.103 1.00 91.12 98 GLU A N 1
ATOM 741 C CA . GLU A 1 98 ? -0.018 -11.834 4.217 1.00 91.12 98 GLU A CA 1
ATOM 742 C C . GLU A 1 98 ? -0.847 -11.867 5.502 1.00 91.12 98 GLU A C 1
ATOM 744 O O . GLU A 1 98 ? -0.300 -11.656 6.587 1.00 91.12 98 GLU A O 1
ATOM 749 N N . ALA A 1 99 ? -2.160 -12.064 5.387 1.00 91.94 99 ALA A N 1
ATOM 750 C CA . ALA A 1 99 ? -3.088 -11.919 6.505 1.00 91.94 99 ALA A CA 1
ATOM 751 C C . ALA A 1 99 ? -4.098 -13.068 6.621 1.00 91.94 99 ALA A C 1
ATOM 753 O O . ALA A 1 99 ? -4.913 -13.052 7.544 1.00 91.94 99 ALA A O 1
ATOM 754 N N . THR A 1 100 ? -4.059 -14.051 5.710 1.00 95.19 100 THR A N 1
ATOM 755 C CA . THR A 1 100 ? -4.984 -15.198 5.694 1.00 95.19 100 THR A CA 1
ATOM 756 C C . THR A 1 100 ? -6.451 -14.746 5.723 1.00 95.19 100 THR A C 1
ATOM 758 O O . THR A 1 100 ? -7.315 -15.376 6.333 1.00 95.19 100 THR A O 1
ATOM 761 N N . LEU A 1 101 ? -6.742 -13.607 5.085 1.00 93.62 101 LEU A N 1
ATOM 762 C CA . LEU A 1 101 ? -8.099 -13.078 5.019 1.00 93.62 101 LEU A CA 1
ATOM 763 C C . LEU A 1 101 ? -8.884 -13.800 3.916 1.00 93.62 101 LEU A C 1
ATOM 765 O O . LEU A 1 101 ? -8.377 -13.912 2.798 1.00 93.62 101 LEU A O 1
ATOM 769 N N . PRO A 1 102 ? -10.125 -14.244 4.187 1.00 94.62 102 PRO A N 1
ATOM 770 C CA . PRO A 1 102 ? -10.976 -14.845 3.166 1.00 94.62 102 PRO A CA 1
ATOM 771 C C . PRO A 1 102 ? -11.267 -13.872 2.022 1.00 94.62 102 PRO A C 1
ATOM 773 O O . PRO A 1 102 ? -11.567 -12.699 2.259 1.00 94.62 102 PRO A O 1
ATOM 776 N N . GLU A 1 103 ? -11.254 -14.368 0.787 1.00 94.81 103 GLU A N 1
ATOM 777 C CA . GLU A 1 103 ? -11.534 -13.563 -0.407 1.00 94.81 103 GLU A CA 1
ATOM 778 C C . GLU A 1 103 ? -12.884 -12.836 -0.318 1.00 94.81 103 GLU A C 1
ATOM 780 O O . GLU A 1 103 ? -12.943 -11.621 -0.522 1.00 94.81 103 GLU A O 1
ATOM 785 N N . ASP A 1 104 ? -13.947 -13.545 0.069 1.00 94.00 104 ASP A N 1
ATOM 786 C CA . ASP A 1 104 ? -15.298 -12.981 0.188 1.00 94.00 104 ASP A CA 1
ATOM 787 C C . ASP A 1 104 ? -15.353 -11.806 1.172 1.00 94.00 104 ASP A C 1
ATOM 789 O O . ASP A 1 104 ? -16.047 -10.807 0.949 1.00 94.00 104 ASP A O 1
ATOM 793 N N . LEU A 1 105 ? -14.571 -11.883 2.254 1.00 91.69 105 LEU A N 1
ATOM 794 C CA . LEU A 1 105 ? -14.453 -10.803 3.227 1.00 91.69 105 LEU A CA 1
ATOM 795 C C . LEU A 1 105 ? -13.769 -9.585 2.597 1.00 91.69 105 LEU A C 1
ATOM 797 O O . LEU A 1 105 ? -14.244 -8.460 2.749 1.00 91.69 105 LEU A O 1
ATOM 801 N N . VAL A 1 106 ? -12.674 -9.798 1.865 1.00 90.62 106 VAL A N 1
ATOM 802 C CA . VAL A 1 106 ? -11.922 -8.714 1.219 1.00 90.62 106 VAL A CA 1
ATOM 803 C C . VAL A 1 106 ? -12.759 -8.050 0.126 1.00 90.62 106 VAL A C 1
ATOM 805 O O . VAL A 1 106 ? -12.796 -6.819 0.069 1.00 90.62 106 VAL A O 1
ATOM 808 N N . ARG A 1 107 ? -13.477 -8.820 -0.701 1.00 90.44 107 ARG A N 1
ATOM 809 C CA . ARG A 1 107 ? -14.367 -8.285 -1.747 1.00 90.44 107 ARG A CA 1
ATOM 810 C C . ARG A 1 107 ? -15.515 -7.471 -1.156 1.00 90.44 107 ARG A C 1
ATOM 812 O O . ARG A 1 107 ? -15.716 -6.329 -1.557 1.00 90.44 107 ARG A O 1
ATOM 819 N N . SER A 1 108 ? -16.225 -8.020 -0.170 1.00 88.50 108 SER A N 1
ATOM 820 C CA . SER A 1 108 ? -17.414 -7.379 0.414 1.00 88.50 108 SER A CA 1
ATOM 821 C C . SER A 1 108 ? -17.106 -6.162 1.292 1.00 88.50 108 SER A C 1
ATOM 823 O O . SER A 1 108 ? -17.954 -5.282 1.450 1.00 88.50 108 SER A O 1
ATOM 825 N N . ARG A 1 109 ? -15.906 -6.089 1.884 1.00 84.69 109 ARG A N 1
ATOM 826 C CA . ARG A 1 109 ? -15.512 -5.010 2.809 1.00 84.69 109 ARG A CA 1
ATOM 827 C C . ARG A 1 109 ? -14.517 -4.020 2.218 1.00 84.69 109 ARG A C 1
ATOM 829 O O . ARG A 1 109 ? -14.169 -3.044 2.886 1.00 84.69 109 ARG A O 1
ATOM 836 N N . THR A 1 110 ? -14.073 -4.216 0.978 1.00 79.31 110 THR A N 1
ATOM 837 C CA . THR A 1 110 ? -13.233 -3.224 0.309 1.00 79.31 110 THR A CA 1
ATOM 838 C C . THR A 1 110 ? -14.065 -1.999 -0.045 1.00 79.31 110 THR A C 1
ATOM 840 O O . THR A 1 110 ? -14.885 -2.017 -0.958 1.00 79.31 110 THR A O 1
ATOM 843 N N . LYS A 1 111 ? -13.777 -0.890 0.633 1.00 73.88 111 LYS A N 1
ATOM 844 C CA . LYS A 1 111 ? -14.129 0.443 0.149 1.00 73.88 111 LYS A CA 1
ATOM 845 C C . LYS A 1 111 ? -12.931 0.999 -0.606 1.00 73.88 111 LYS A C 1
ATOM 847 O O . LYS A 1 111 ? -11.822 1.035 -0.067 1.00 73.88 111 LYS A O 1
ATOM 852 N N . LEU A 1 112 ? -13.140 1.406 -1.857 1.00 62.91 112 LEU A N 1
ATOM 853 C CA . LEU A 1 112 ? -12.118 2.142 -2.589 1.00 62.91 112 LEU A CA 1
ATOM 854 C C . LEU A 1 112 ? -11.903 3.474 -1.869 1.00 62.91 112 LEU A C 1
ATOM 856 O O . LEU A 1 112 ? -12.808 4.301 -1.794 1.00 62.91 112 LEU A O 1
ATOM 860 N N . SER A 1 113 ? -10.708 3.649 -1.314 1.00 61.91 113 SER A N 1
ATOM 861 C CA . SER A 1 113 ? -10.257 4.935 -0.801 1.00 61.91 113 SER A CA 1
ATOM 862 C C . SER A 1 113 ? -9.338 5.568 -1.842 1.00 61.91 113 SER A C 1
ATOM 864 O O . SER A 1 113 ? -8.650 4.870 -2.588 1.00 61.91 113 SER A O 1
ATOM 866 N N . THR A 1 114 ? -9.400 6.890 -1.911 1.00 62.34 114 THR A N 1
ATOM 867 C CA . THR A 1 114 ? -8.637 7.782 -2.794 1.00 62.34 114 THR A CA 1
ATOM 868 C C . THR A 1 114 ? -7.148 7.424 -2.948 1.00 62.34 114 THR A C 1
ATOM 870 O O . THR A 1 114 ? -6.530 6.822 -2.068 1.00 62.34 114 THR A O 1
ATOM 873 N N . CYS A 1 115 ? -6.551 7.817 -4.076 1.00 61.66 115 CYS A N 1
ATOM 874 C CA . CYS A 1 115 ? -5.129 7.608 -4.344 1.00 61.66 115 CYS A CA 1
ATOM 875 C C . CYS A 1 115 ? -4.268 8.518 -3.455 1.00 61.66 115 CYS A C 1
ATOM 877 O O . CYS A 1 115 ? -4.456 9.736 -3.427 1.00 61.66 115 CYS A O 1
ATOM 879 N N . LEU A 1 116 ? -3.296 7.926 -2.756 1.00 64.38 116 LEU A N 1
ATOM 880 C CA . LEU A 1 116 ? -2.359 8.641 -1.886 1.00 64.38 116 LEU A CA 1
ATOM 881 C C . LEU A 1 116 ? -0.962 8.655 -2.513 1.00 64.38 116 LEU A C 1
ATOM 883 O O . LEU A 1 116 ? -0.466 7.617 -2.952 1.00 64.38 116 LEU A O 1
ATOM 887 N N . SER A 1 117 ? -0.309 9.821 -2.535 1.00 56.94 117 SER A N 1
ATOM 888 C CA . SER A 1 117 ? 1.026 9.976 -3.132 1.00 56.94 117 SER A CA 1
ATOM 889 C C . SER A 1 117 ? 2.123 10.113 -2.070 1.00 56.94 117 SER A C 1
ATOM 891 O O . SER A 1 117 ? 2.088 11.015 -1.236 1.00 56.94 117 SER A O 1
ATOM 893 N N . SER A 1 118 ? 3.130 9.234 -2.105 1.00 52.44 118 SER A N 1
ATOM 894 C CA . SER A 1 118 ? 4.226 9.216 -1.119 1.00 52.44 118 SER A CA 1
ATOM 895 C C . SER A 1 118 ? 5.390 10.167 -1.433 1.00 52.44 118 SER A C 1
ATOM 897 O O . SER A 1 118 ? 6.286 10.306 -0.608 1.00 52.44 118 SER A O 1
ATOM 899 N N . ASN A 1 119 ? 5.404 10.810 -2.609 1.00 48.22 119 ASN A N 1
ATOM 900 C CA . ASN A 1 119 ? 6.409 11.822 -2.983 1.00 48.22 119 ASN A CA 1
ATOM 901 C C . ASN A 1 119 ? 6.041 13.236 -2.515 1.00 48.22 119 ASN A C 1
ATOM 903 O O . ASN A 1 119 ? 6.738 14.202 -2.834 1.00 48.22 119 ASN A O 1
ATOM 907 N N . CYS A 1 120 ? 4.959 13.382 -1.752 1.00 36.62 120 CYS A N 1
ATOM 908 C CA . CYS A 1 120 ? 4.708 14.628 -1.061 1.00 36.62 120 CYS A CA 1
ATOM 909 C C . CYS A 1 120 ? 5.809 14.858 -0.027 1.00 36.62 120 CYS A C 1
ATOM 911 O O . CYS A 1 120 ? 5.934 14.119 0.947 1.00 36.62 120 CYS A O 1
ATOM 913 N N . ARG A 1 121 ? 6.591 15.927 -0.228 1.00 35.50 121 ARG A N 1
ATOM 914 C CA . ARG A 1 121 ? 7.216 16.637 0.889 1.00 35.50 121 ARG A CA 1
ATOM 915 C C . ARG A 1 121 ? 6.075 17.006 1.831 1.00 35.50 121 ARG A C 1
ATOM 917 O O . ARG A 1 121 ? 5.331 17.950 1.559 1.00 35.50 121 ARG A O 1
ATOM 924 N N . VAL A 1 122 ? 5.882 16.190 2.860 1.00 39.06 122 VAL A N 1
ATOM 925 C CA . VAL A 1 122 ? 4.996 16.503 3.973 1.00 39.06 122 VAL A CA 1
ATOM 926 C C . VAL A 1 122 ? 5.543 17.804 4.560 1.00 39.06 122 VAL A C 1
ATOM 928 O O . VAL A 1 122 ? 6.714 17.861 4.936 1.00 39.06 122 VAL A O 1
ATOM 931 N N . GLY A 1 123 ? 4.741 18.870 4.498 1.00 31.86 123 GLY A N 1
ATOM 932 C CA . GLY A 1 123 ? 5.068 20.160 5.099 1.00 31.86 123 GLY A CA 1
ATOM 933 C C . GLY A 1 123 ? 5.435 19.975 6.571 1.00 31.86 123 GLY A C 1
ATOM 934 O O . GLY A 1 123 ? 4.951 19.055 7.233 1.00 31.86 123 GLY A O 1
ATOM 935 N N . LEU A 1 124 ? 6.354 20.812 7.043 1.00 36.31 124 LEU A N 1
ATOM 936 C CA . LEU A 1 124 ? 7.269 20.603 8.170 1.00 36.31 124 LEU A CA 1
ATOM 937 C C . LEU A 1 124 ? 6.663 20.327 9.565 1.00 36.31 124 LEU A C 1
ATOM 939 O O . LEU A 1 124 ? 7.434 20.088 10.493 1.00 36.31 124 LEU A O 1
ATOM 943 N N . ASN A 1 125 ? 5.345 20.238 9.734 1.00 39.50 125 ASN A N 1
ATOM 944 C CA . ASN A 1 125 ? 4.715 20.001 11.040 1.00 39.50 125 ASN A CA 1
ATOM 945 C C . ASN A 1 125 ? 4.129 18.593 11.229 1.00 39.50 125 ASN A C 1
ATOM 947 O O . ASN A 1 125 ? 4.272 18.034 12.317 1.00 39.50 125 ASN A O 1
ATOM 951 N N . LEU A 1 126 ? 3.641 17.927 10.174 1.00 42.25 126 LEU A N 1
ATOM 952 C CA . LEU A 1 126 ? 3.330 16.482 10.222 1.00 42.25 126 LEU A CA 1
ATOM 953 C C . LEU A 1 126 ? 4.599 15.611 10.287 1.00 42.25 126 LEU A C 1
ATOM 955 O O . LEU A 1 126 ? 4.560 14.497 10.812 1.00 42.25 126 LEU A O 1
ATOM 959 N N . SER A 1 127 ? 5.734 16.157 9.828 1.00 41.62 127 SER A N 1
ATOM 960 C CA . SER A 1 127 ? 6.883 16.397 10.711 1.00 41.62 127 SER A CA 1
ATOM 961 C C . SER A 1 127 ? 6.921 15.570 11.982 1.00 41.62 127 SER A C 1
ATOM 963 O O . SER A 1 127 ? 7.387 14.435 12.017 1.00 41.62 127 SER A O 1
ATOM 965 N N . HIS A 1 128 ? 6.431 16.201 13.043 1.00 39.56 128 HIS A N 1
ATOM 966 C CA . HIS A 1 128 ? 6.540 15.766 14.426 1.00 39.56 128 HIS A CA 1
ATOM 967 C C . HIS A 1 128 ? 5.662 14.557 14.747 1.00 39.56 128 HIS A C 1
ATOM 969 O O . HIS A 1 128 ? 6.060 13.710 15.549 1.00 39.56 128 HIS A O 1
ATOM 975 N N . ALA A 1 129 ? 4.503 14.439 14.093 1.00 43.66 129 ALA A N 1
ATOM 976 C CA . ALA A 1 129 ? 3.623 13.293 14.261 1.00 43.66 129 ALA A CA 1
ATOM 977 C C . ALA A 1 129 ? 4.239 12.035 13.646 1.00 43.66 129 ALA A C 1
ATOM 979 O O . ALA A 1 129 ? 4.298 11.037 14.340 1.00 43.66 129 ALA A O 1
ATOM 980 N N . ILE A 1 130 ? 4.767 12.074 12.414 1.00 47.12 130 ILE A N 1
ATOM 981 C CA . ILE A 1 130 ? 5.355 10.903 11.729 1.00 47.12 130 ILE A CA 1
ATOM 982 C C . ILE A 1 130 ? 6.800 10.629 12.189 1.00 47.12 130 ILE A C 1
ATOM 984 O O . ILE A 1 130 ? 7.195 9.469 12.282 1.00 47.12 130 ILE A O 1
ATOM 988 N N . THR A 1 131 ? 7.590 11.648 12.556 1.00 44.78 131 THR A N 1
ATOM 989 C CA . THR A 1 131 ? 8.956 11.448 13.102 1.00 44.78 131 THR A CA 1
ATOM 990 C C . THR A 1 131 ? 8.969 10.742 14.456 1.00 44.78 131 THR A C 1
ATOM 992 O O . THR A 1 131 ? 9.940 10.048 14.752 1.00 44.78 131 THR A O 1
ATOM 995 N N . ARG A 1 132 ? 7.888 10.816 15.250 1.00 47.31 132 ARG A N 1
ATOM 996 C CA . ARG A 1 132 ? 7.719 9.963 16.444 1.00 47.31 132 ARG A CA 1
ATOM 997 C C . ARG A 1 132 ? 7.523 8.480 16.110 1.00 47.31 132 ARG A C 1
ATOM 999 O O . ARG A 1 132 ? 7.713 7.636 16.979 1.00 47.31 132 ARG A O 1
ATOM 1006 N N . TRP A 1 133 ? 7.194 8.142 14.864 1.00 60.06 133 TRP A N 1
ATOM 1007 C CA . TRP A 1 133 ? 6.994 6.772 14.399 1.00 60.06 133 TRP A CA 1
ATOM 1008 C C . TRP A 1 133 ? 8.225 6.340 13.604 1.00 60.06 133 TRP A C 1
ATOM 1010 O O . TRP A 1 133 ? 8.140 5.940 12.442 1.00 60.06 133 TRP A O 1
ATOM 1020 N N . SER A 1 134 ? 9.391 6.390 14.255 1.00 63.03 134 SER A N 1
ATOM 1021 C CA . SER A 1 134 ? 10.687 5.958 13.705 1.00 63.03 134 SER A CA 1
ATOM 1022 C C . SER A 1 134 ? 10.681 4.526 13.148 1.00 63.03 134 SER A C 1
ATOM 1024 O O . SER A 1 134 ? 11.586 4.142 12.411 1.00 63.03 134 SER A O 1
ATOM 1026 N N . HIS A 1 135 ? 9.651 3.740 13.470 1.00 83.88 135 HIS A N 1
ATOM 1027 C CA . HIS A 1 135 ? 9.462 2.362 13.036 1.00 83.88 135 HIS A CA 1
ATOM 1028 C C . HIS A 1 135 ? 8.167 2.147 12.237 1.00 83.88 135 HIS A C 1
ATOM 1030 O O . HIS A 1 135 ? 7.591 1.065 12.297 1.00 83.88 135 HIS A O 1
ATOM 1036 N N . VAL A 1 136 ? 7.699 3.139 11.470 1.00 85.88 136 VAL A N 1
ATOM 1037 C CA . VAL A 1 136 ? 6.586 2.987 10.513 1.00 85.88 136 VAL A CA 1
ATOM 1038 C C . VAL A 1 136 ? 7.066 3.105 9.077 1.00 85.88 136 VAL A C 1
ATOM 1040 O O . VAL A 1 136 ? 7.802 4.018 8.710 1.00 85.88 136 VAL A O 1
ATOM 1043 N N . LYS A 1 137 ? 6.613 2.186 8.224 1.00 87.25 137 LYS A N 1
ATOM 1044 C CA . LYS A 1 137 ? 6.836 2.285 6.783 1.00 87.25 137 LYS A CA 1
ATOM 1045 C C . LYS A 1 137 ? 6.124 3.539 6.242 1.00 87.25 137 LYS A C 1
ATOM 1047 O O . LYS A 1 137 ? 4.923 3.679 6.464 1.00 87.25 137 LYS A O 1
ATOM 1052 N N . PRO A 1 138 ? 6.786 4.396 5.443 1.00 83.19 138 PRO A N 1
ATOM 1053 C CA . PRO A 1 138 ? 6.206 5.664 4.982 1.00 83.19 138 PRO A CA 1
ATOM 1054 C C . PRO A 1 138 ? 4.838 5.546 4.294 1.00 83.19 138 PRO A C 1
ATOM 1056 O O . PRO A 1 138 ? 3.940 6.333 4.571 1.00 83.19 138 PRO A O 1
ATOM 1059 N N . GLY A 1 139 ? 4.640 4.530 3.444 1.00 83.25 139 GLY A N 1
ATOM 1060 C CA . GLY A 1 139 ? 3.339 4.299 2.801 1.00 83.25 139 GLY A CA 1
ATOM 1061 C C . GLY A 1 139 ? 2.217 3.998 3.802 1.00 83.25 139 GLY A C 1
ATOM 1062 O O . GLY A 1 139 ? 1.092 4.445 3.608 1.00 83.25 139 GLY A O 1
ATOM 1063 N N . TYR A 1 140 ? 2.531 3.311 4.906 1.00 86.81 140 TYR A N 1
ATOM 1064 C CA . TYR A 1 140 ? 1.563 3.059 5.969 1.00 86.81 140 TYR A CA 1
ATOM 1065 C C . TYR A 1 140 ? 1.205 4.336 6.729 1.00 86.81 140 TYR A C 1
ATOM 1067 O O . TYR A 1 140 ? 0.022 4.573 6.945 1.00 86.81 140 TYR A O 1
ATOM 1075 N N . ALA A 1 141 ? 2.180 5.193 7.055 1.00 84.81 141 ALA A N 1
ATOM 1076 C CA . ALA A 1 141 ? 1.910 6.469 7.727 1.00 84.81 141 ALA A CA 1
ATOM 1077 C C . ALA A 1 141 ? 0.882 7.320 6.963 1.00 84.81 141 ALA A C 1
ATOM 1079 O O . ALA A 1 141 ? -0.059 7.835 7.559 1.00 84.81 141 ALA A O 1
ATOM 1080 N N . MET A 1 142 ? 1.017 7.402 5.635 1.00 83.75 142 MET A N 1
ATOM 1081 C CA . MET A 1 142 ? 0.083 8.154 4.789 1.00 83.75 142 MET A CA 1
ATOM 1082 C C . MET A 1 142 ? -1.327 7.558 4.810 1.00 83.75 142 MET A C 1
ATOM 1084 O O . MET A 1 142 ? -2.313 8.283 4.929 1.00 83.75 142 MET A O 1
ATOM 1088 N N . VAL A 1 143 ? -1.434 6.230 4.724 1.00 86.56 143 VAL A N 1
ATOM 1089 C CA . VAL A 1 143 ? -2.729 5.535 4.746 1.00 86.56 143 VAL A CA 1
ATOM 1090 C C . VAL A 1 143 ? -3.384 5.628 6.122 1.00 86.56 143 VAL A C 1
ATOM 1092 O O . VAL A 1 143 ? -4.595 5.813 6.202 1.00 86.56 143 VAL A O 1
ATOM 1095 N N . ALA A 1 144 ? -2.602 5.528 7.197 1.00 86.69 144 ALA A N 1
ATOM 1096 C CA . ALA A 1 144 ? -3.082 5.688 8.563 1.00 86.69 144 ALA A CA 1
ATOM 1097 C C . ALA A 1 144 ? -3.598 7.112 8.802 1.00 86.69 144 ALA A C 1
ATOM 1099 O O . ALA A 1 144 ? -4.690 7.275 9.336 1.00 86.69 144 ALA A O 1
ATOM 1100 N N . LEU A 1 145 ? -2.875 8.134 8.338 1.00 84.44 145 LEU A N 1
ATOM 1101 C CA . LEU A 1 145 ? -3.323 9.520 8.438 1.00 84.44 145 LEU A CA 1
ATOM 1102 C C . LEU A 1 145 ? -4.641 9.743 7.682 1.00 84.44 145 LEU A C 1
ATOM 1104 O O . LEU A 1 145 ? -5.594 10.266 8.252 1.00 84.44 145 LEU A O 1
ATOM 1108 N N . ASN A 1 146 ? -4.735 9.276 6.433 1.00 85.75 146 ASN A N 1
ATOM 1109 C CA . ASN A 1 146 ? -5.983 9.347 5.673 1.00 85.75 146 ASN A CA 1
ATOM 1110 C C . ASN A 1 146 ? -7.130 8.591 6.369 1.00 85.75 146 ASN A C 1
ATOM 1112 O O . ASN A 1 146 ? -8.260 9.067 6.381 1.00 85.75 146 ASN A O 1
ATOM 1116 N N . PHE A 1 147 ? -6.851 7.435 6.977 1.00 87.69 147 PHE A N 1
ATOM 1117 C CA . PHE A 1 147 ? -7.840 6.686 7.751 1.00 87.69 147 PHE A CA 1
ATOM 1118 C C . PHE A 1 147 ? -8.360 7.499 8.944 1.00 87.69 147 PHE A C 1
ATOM 1120 O O . PHE A 1 147 ? -9.571 7.590 9.125 1.00 87.69 147 PHE A O 1
ATOM 1127 N N . ILE A 1 148 ? -7.464 8.103 9.729 1.00 87.44 148 ILE A N 1
ATOM 1128 C CA . ILE A 1 148 ? -7.803 8.921 10.904 1.00 87.44 148 ILE A CA 1
ATOM 1129 C C . ILE A 1 148 ? -8.695 10.101 10.488 1.00 87.44 148 ILE A C 1
ATOM 1131 O O . ILE A 1 148 ? -9.724 10.337 11.120 1.00 87.44 148 ILE A O 1
ATOM 1135 N N . ILE A 1 149 ? -8.360 10.774 9.383 1.00 86.88 149 ILE A N 1
ATOM 1136 C CA . ILE A 1 149 ? -9.160 11.873 8.819 1.00 86.88 149 ILE A 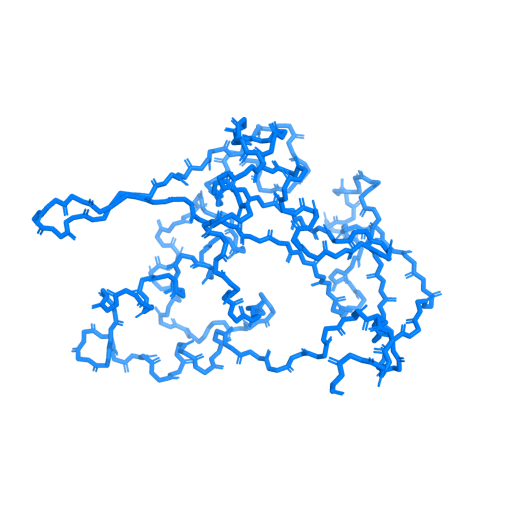CA 1
ATOM 1137 C C . ILE A 1 149 ? -10.548 11.381 8.386 1.00 86.88 149 ILE A C 1
ATOM 1139 O O . ILE A 1 149 ? -11.562 11.959 8.765 1.00 86.88 149 ILE A O 1
ATOM 1143 N N . GLN A 1 150 ? -10.620 10.278 7.633 1.00 86.19 150 GLN A N 1
ATOM 1144 C CA . GLN A 1 150 ? -11.889 9.723 7.137 1.00 86.19 150 GLN A CA 1
ATOM 1145 C C . GLN A 1 150 ? -12.830 9.241 8.248 1.00 86.19 150 GLN A C 1
ATOM 1147 O O . GLN A 1 150 ? -14.032 9.136 8.017 1.00 86.19 150 GLN A O 1
ATOM 1152 N N . HIS A 1 151 ? -12.297 8.950 9.436 1.00 87.88 151 HIS A N 1
ATOM 1153 C CA . HIS A 1 151 ? -13.077 8.533 10.603 1.00 87.88 151 HIS A CA 1
ATOM 1154 C C . HIS A 1 151 ? -13.311 9.674 11.606 1.00 87.88 151 HIS A C 1
ATOM 1156 O O . HIS A 1 151 ? -13.787 9.412 12.706 1.00 87.88 151 HIS A O 1
ATOM 1162 N N . GLY A 1 152 ? -12.988 10.926 11.251 1.00 87.88 152 GLY A N 1
ATOM 1163 C CA . GLY A 1 152 ? -13.247 12.100 12.094 1.00 87.88 152 GLY A CA 1
ATOM 1164 C C . GLY A 1 152 ? -12.399 12.161 13.367 1.00 87.88 152 GLY A C 1
ATOM 1165 O O . GLY A 1 152 ? -12.736 12.887 14.294 1.00 87.88 152 GLY A O 1
ATOM 1166 N N . LEU A 1 153 ? -11.307 11.395 13.430 1.00 85.88 153 LEU A N 1
ATOM 1167 C CA . LEU A 1 153 ? -10.376 11.416 14.561 1.00 85.88 153 LEU A CA 1
ATOM 1168 C C . LEU A 1 153 ? -9.385 12.587 14.469 1.00 85.88 153 LEU A C 1
ATOM 1170 O O . LEU A 1 153 ? -8.758 12.935 15.465 1.00 85.88 153 LEU A O 1
ATOM 1174 N N . LEU A 1 154 ? -9.230 13.172 13.277 1.00 84.56 154 LEU A N 1
ATOM 1175 C CA . LEU A 1 154 ? -8.413 14.353 13.008 1.00 84.56 154 LEU A CA 1
ATOM 1176 C C . LEU A 1 154 ? -9.174 15.273 12.044 1.00 84.56 154 LEU A C 1
ATOM 1178 O O . LEU A 1 154 ? -9.648 14.817 11.002 1.00 84.56 154 LEU A O 1
ATOM 1182 N N . ASP A 1 155 ? -9.286 16.549 12.399 1.00 86.50 155 ASP A N 1
ATOM 1183 C CA . ASP A 1 155 ? -10.048 17.575 11.689 1.00 86.50 155 ASP A CA 1
ATOM 1184 C C . ASP A 1 155 ? -9.409 18.971 11.837 1.00 86.50 155 ASP A C 1
ATOM 1186 O O . ASP A 1 155 ? -8.364 19.145 12.460 1.00 86.50 155 ASP A O 1
ATOM 1190 N N . GLY A 1 156 ? -10.038 19.995 11.253 1.00 86.50 156 GLY A N 1
ATOM 1191 C CA . GLY A 1 156 ? -9.544 21.374 11.331 1.00 86.50 156 GLY A CA 1
ATOM 1192 C C . GLY A 1 156 ? -9.679 22.041 12.705 1.00 86.50 156 GLY A C 1
ATOM 1193 O O . GLY A 1 156 ? -9.174 23.147 12.874 1.00 86.50 156 GLY A O 1
ATOM 1194 N N . GLN A 1 157 ? -10.365 21.422 13.671 1.00 86.00 157 GLN A N 1
ATOM 1195 C CA . GLN A 1 157 ? -10.451 21.929 15.043 1.00 86.00 157 GLN A CA 1
ATOM 1196 C C . GLN A 1 157 ? -9.300 21.408 15.904 1.00 86.00 157 GLN A C 1
ATOM 1198 O O . GLN A 1 157 ? -8.840 22.118 16.797 1.00 86.00 157 GLN A O 1
ATOM 1203 N N . ASN A 1 158 ? -8.843 20.180 15.643 1.00 84.75 158 ASN A N 1
ATOM 1204 C CA . ASN A 1 158 ? -7.798 19.526 16.426 1.00 84.75 158 ASN A CA 1
ATOM 1205 C C . ASN A 1 158 ? -6.408 19.508 15.761 1.00 84.75 158 ASN A C 1
ATOM 1207 O O . ASN A 1 158 ? -5.426 19.272 16.465 1.00 84.75 158 ASN A O 1
ATOM 1211 N N . GLU A 1 159 ? -6.301 19.817 14.463 1.00 82.38 159 GLU A N 1
ATOM 1212 C CA . GLU A 1 159 ? -5.034 19.897 13.726 1.00 82.38 159 GLU A CA 1
ATOM 1213 C C . GLU A 1 159 ? -4.899 21.244 12.981 1.00 82.38 159 GLU A C 1
ATOM 1215 O O . GLU A 1 159 ? -5.571 21.463 11.967 1.00 82.38 159 GLU A O 1
ATOM 1220 N N . PRO A 1 160 ? -4.011 22.152 13.433 1.00 79.75 160 PRO A N 1
ATOM 1221 C CA . PRO A 1 160 ? -3.797 23.457 12.799 1.00 79.75 160 PRO A CA 1
ATOM 1222 C C . PRO A 1 160 ? -3.431 23.380 11.310 1.00 79.75 160 PRO A C 1
ATOM 1224 O O . PRO A 1 160 ? -3.851 24.235 10.531 1.00 79.75 160 PRO A O 1
ATOM 1227 N N . ASP A 1 161 ? -2.711 22.332 10.897 1.00 81.62 161 ASP A N 1
ATOM 1228 C CA . ASP A 1 161 ? -2.258 22.148 9.514 1.00 81.62 161 ASP A CA 1
ATOM 1229 C C . ASP A 1 161 ? -3.168 21.201 8.707 1.00 81.62 161 ASP A C 1
ATOM 1231 O O . ASP A 1 161 ? -2.755 20.613 7.701 1.00 81.62 161 ASP A O 1
ATOM 1235 N N . PHE A 1 162 ? -4.430 21.031 9.118 1.00 81.81 162 PHE A N 1
ATOM 1236 C CA . PHE A 1 162 ? -5.371 20.082 8.511 1.00 81.81 162 PHE A CA 1
ATOM 1237 C C . PHE A 1 162 ? -5.567 20.280 6.999 1.00 81.81 162 PHE A C 1
ATOM 1239 O O . PHE A 1 162 ? -5.536 19.321 6.219 1.00 81.81 162 PHE A O 1
ATOM 1246 N N . VAL A 1 163 ? -5.743 21.529 6.558 1.00 83.62 163 VAL A N 1
ATOM 1247 C CA . VAL A 1 163 ? -5.976 21.861 5.139 1.00 83.62 163 VAL A CA 1
ATOM 1248 C C . VAL A 1 163 ? -4.752 21.521 4.289 1.00 83.62 163 VAL A C 1
ATOM 1250 O O . VAL A 1 163 ? -4.871 20.938 3.210 1.00 83.62 163 VAL A O 1
ATOM 1253 N N . GLU A 1 164 ? -3.556 21.838 4.783 1.00 80.38 164 GLU A N 1
ATOM 1254 C CA . GLU A 1 164 ? -2.313 21.493 4.097 1.00 80.38 164 GLU A CA 1
ATOM 1255 C C . GLU A 1 164 ? -2.123 19.971 4.046 1.00 80.38 164 GLU A C 1
ATOM 1257 O O . GLU A 1 164 ? -1.776 19.413 3.002 1.00 80.38 164 GLU A O 1
ATOM 1262 N N . SER A 1 165 ? -2.402 19.294 5.158 1.00 76.94 165 SER A N 1
ATOM 1263 C CA . SER A 1 165 ? -2.285 17.844 5.304 1.00 76.94 165 SER A CA 1
ATOM 1264 C C . SER A 1 165 ? -3.165 17.098 4.302 1.00 76.94 165 SER A C 1
ATOM 1266 O O . SER A 1 165 ? -2.675 16.252 3.553 1.00 76.94 165 SER A O 1
ATOM 1268 N N . THR A 1 166 ? -4.447 17.456 4.226 1.00 79.00 166 THR A N 1
ATOM 1269 C CA . THR A 1 166 ? -5.417 16.868 3.286 1.00 79.00 166 THR A CA 1
ATOM 1270 C C . THR A 1 166 ? -5.056 17.155 1.828 1.00 79.00 166 THR A C 1
ATOM 1272 O O . THR A 1 166 ? -5.050 16.240 1.003 1.00 79.00 166 THR A O 1
ATOM 1275 N N . THR A 1 167 ? -4.655 18.389 1.514 1.00 78.69 167 THR A N 1
ATOM 1276 C CA . THR A 1 167 ? -4.237 18.779 0.156 1.00 78.69 167 THR A CA 1
ATOM 1277 C C . THR A 1 167 ? -2.994 18.017 -0.304 1.00 78.69 167 THR A C 1
ATOM 1279 O O . THR A 1 167 ? -2.880 17.652 -1.470 1.00 78.69 167 THR A O 1
ATOM 1282 N N . ARG A 1 168 ? -2.045 17.744 0.598 1.00 76.44 168 ARG A N 1
ATOM 1283 C CA . ARG A 1 168 ? -0.839 16.966 0.273 1.00 76.44 168 ARG A CA 1
ATOM 1284 C C . ARG A 1 168 ? -1.093 15.458 0.245 1.00 76.44 168 ARG A C 1
ATOM 1286 O O . ARG A 1 168 ? -0.395 14.745 -0.473 1.00 76.44 168 ARG A O 1
ATOM 1293 N N . LEU A 1 169 ? -2.055 14.946 1.009 1.00 76.19 169 LEU A N 1
ATOM 1294 C CA . LEU A 1 169 ? -2.412 13.524 0.984 1.00 76.19 169 LEU A CA 1
ATOM 1295 C C . LEU A 1 169 ? -2.983 13.107 -0.373 1.00 76.19 169 LEU A C 1
ATOM 1297 O O . LEU A 1 169 ? -2.659 12.024 -0.868 1.00 76.19 169 LEU A O 1
ATOM 1301 N N . HIS A 1 170 ? -3.785 13.978 -0.983 1.00 74.06 170 HIS A N 1
ATOM 1302 C CA . HIS A 1 170 ? -4.475 13.704 -2.235 1.00 74.06 170 HIS A CA 1
ATOM 1303 C C . HIS A 1 170 ? -3.792 14.387 -3.410 1.00 74.06 170 HIS A C 1
ATOM 1305 O O . HIS A 1 170 ? -3.744 15.608 -3.512 1.00 74.06 170 HIS A O 1
ATOM 1311 N N . ARG A 1 171 ? -3.309 13.579 -4.352 1.00 66.94 171 ARG A N 1
ATOM 1312 C CA . ARG A 1 171 ? -2.859 14.062 -5.654 1.00 66.94 171 ARG A CA 1
ATOM 1313 C C . ARG A 1 171 ? -3.620 13.314 -6.730 1.00 66.94 171 ARG A C 1
ATOM 1315 O O . ARG A 1 171 ? -3.633 12.085 -6.726 1.00 66.94 171 ARG A O 1
ATOM 1322 N N . THR A 1 1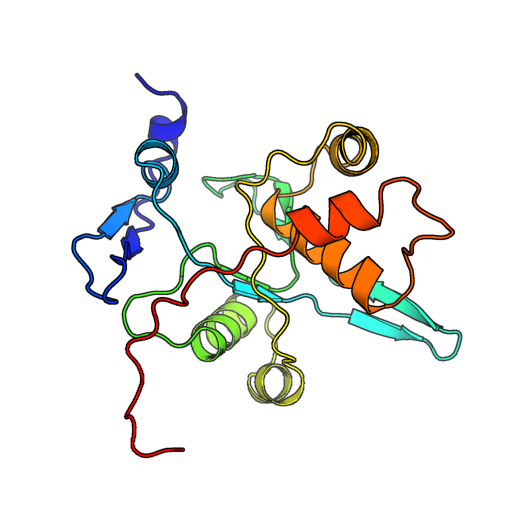72 ? -4.214 14.048 -7.662 1.00 62.88 172 THR A N 1
ATOM 1323 C CA . THR A 1 172 ? -4.799 13.442 -8.856 1.00 62.88 172 THR A CA 1
ATOM 1324 C C . THR A 1 172 ? -3.666 12.875 -9.701 1.00 62.88 172 THR A C 1
ATOM 1326 O O . THR A 1 172 ? -2.819 13.613 -10.204 1.00 62.88 172 THR A O 1
ATOM 1329 N N . LEU A 1 173 ? -3.625 11.552 -9.794 1.00 64.56 173 LEU A N 1
ATOM 1330 C CA . LEU A 1 173 ? -2.746 10.804 -10.679 1.00 64.56 173 LEU A CA 1
ATOM 1331 C C . LEU A 1 173 ? -3.644 9.912 -11.527 1.00 64.56 173 LEU A C 1
ATOM 1333 O O . LEU A 1 173 ? -4.558 9.277 -11.000 1.00 64.56 173 LEU A O 1
ATOM 1337 N N . GLU A 1 174 ? -3.406 9.889 -12.832 1.00 60.09 174 GLU A N 1
ATOM 1338 C CA . GLU A 1 174 ? -4.129 8.998 -13.732 1.00 60.09 174 GLU A CA 1
ATOM 1339 C C . GLU A 1 174 ? -3.782 7.552 -13.375 1.00 60.09 174 GLU A C 1
ATOM 1341 O O . GLU A 1 174 ? -2.614 7.163 -13.391 1.00 60.09 174 GLU A O 1
ATOM 1346 N N . LEU A 1 175 ? -4.785 6.751 -13.003 1.00 59.56 175 LEU A N 1
ATOM 1347 C CA . LEU A 1 175 ? -4.559 5.331 -12.763 1.00 59.56 175 LEU A CA 1
ATOM 1348 C C . LEU A 1 175 ? -4.148 4.669 -14.083 1.00 59.56 175 LEU A C 1
ATOM 1350 O O . LEU A 1 175 ? -4.843 4.836 -15.084 1.00 59.56 175 LEU A O 1
ATOM 1354 N N . PRO A 1 176 ? -3.090 3.849 -14.096 1.00 55.62 176 PRO A N 1
ATOM 1355 C CA . PRO A 1 176 ? -2.587 3.224 -15.309 1.00 55.62 176 PRO A CA 1
ATOM 1356 C C . PRO A 1 176 ? -3.364 1.947 -15.644 1.00 55.62 176 PRO A C 1
ATOM 1358 O O . PRO A 1 176 ? -2.808 0.941 -16.082 1.00 55.62 176 PRO A O 1
ATOM 1361 N N . VAL A 1 177 ? -4.663 1.938 -15.370 1.00 53.28 177 VAL A N 1
ATOM 1362 C CA . VAL A 1 177 ? -5.523 0.879 -15.874 1.00 53.28 177 VAL A CA 1
ATOM 1363 C C . VAL A 1 177 ? -5.786 1.249 -17.323 1.00 53.28 177 VAL A C 1
ATOM 1365 O O . VAL A 1 177 ? -6.374 2.299 -17.590 1.00 53.28 177 VAL A O 1
ATOM 1368 N N . LYS A 1 178 ? -5.375 0.400 -18.277 1.00 48.00 178 LYS A N 1
ATOM 1369 C CA . LYS A 1 178 ? -6.023 0.404 -19.597 1.00 48.00 178 LYS A CA 1
ATOM 1370 C C . LYS A 1 178 ? -7.521 0.474 -19.320 1.00 48.00 178 LYS A C 1
ATOM 1372 O O . LYS A 1 178 ? -8.003 -0.358 -18.552 1.00 48.00 178 LYS A O 1
ATOM 1377 N N . ARG A 1 179 ? -8.234 1.463 -19.876 1.00 44.25 179 ARG A N 1
ATOM 1378 C CA . ARG A 1 179 ? -9.700 1.504 -19.774 1.00 44.25 179 ARG A CA 1
ATOM 1379 C C . ARG A 1 179 ? -10.201 0.136 -20.224 1.00 44.25 179 ARG A C 1
ATOM 1381 O O . ARG A 1 179 ? -10.078 -0.205 -21.399 1.00 44.25 179 ARG A O 1
ATOM 1388 N N . LEU A 1 180 ? -10.661 -0.679 -19.281 1.00 39.84 180 LEU A N 1
ATOM 1389 C CA . LEU A 1 180 ? -11.257 -1.966 -19.589 1.00 39.84 180 LEU A CA 1
ATOM 1390 C C . LEU A 1 180 ? -12.596 -1.638 -20.237 1.00 39.84 180 LEU A C 1
ATOM 1392 O O . LEU A 1 180 ? -13.529 -1.306 -19.528 1.00 39.84 180 LEU A O 1
ATOM 1396 N N . ASN A 1 181 ? -12.637 -1.677 -21.570 1.00 33.72 181 ASN A N 1
ATOM 1397 C CA . ASN A 1 181 ? -13.806 -1.469 -22.424 1.00 33.72 181 ASN A CA 1
ATOM 1398 C C . ASN A 1 181 ? -14.627 -0.179 -22.181 1.00 33.72 181 ASN A C 1
ATOM 1400 O O . ASN A 1 181 ? -15.336 -0.073 -21.188 1.00 33.72 181 ASN A O 1
ATOM 1404 N N . PRO A 1 182 ? -14.696 0.752 -23.151 1.00 39.00 182 PRO A N 1
ATOM 1405 C CA . PRO A 1 182 ? -15.621 1.893 -23.099 1.00 39.00 182 PRO A CA 1
ATOM 1406 C C . PRO A 1 182 ? -17.111 1.512 -23.261 1.00 39.00 182 PRO A C 1
ATOM 1408 O O . PRO A 1 182 ? -17.932 2.378 -23.527 1.00 39.00 182 PRO A O 1
ATOM 1411 N N . SER A 1 183 ? -17.476 0.231 -23.150 1.00 33.69 183 SER A N 1
ATOM 1412 C CA . SER A 1 183 ? -18.843 -0.274 -23.339 1.00 33.69 183 SER A CA 1
ATOM 1413 C C . SER A 1 183 ? -19.559 -0.629 -22.028 1.00 33.69 183 SER A C 1
ATOM 1415 O O . SER A 1 183 ? -20.484 -1.436 -22.051 1.00 33.69 183 SER A O 1
ATOM 1417 N N . LEU A 1 184 ? -19.097 -0.104 -20.890 1.00 36.41 184 LEU A N 1
ATOM 1418 C CA . LEU A 1 184 ? -19.719 -0.298 -19.571 1.00 36.41 184 LEU A CA 1
ATOM 1419 C C . LEU A 1 184 ? -20.073 1.026 -18.862 1.00 36.41 184 LEU A C 1
ATOM 1421 O O . LEU A 1 184 ? -20.243 1.020 -17.645 1.00 36.41 184 LEU A O 1
ATOM 1425 N N . ASP A 1 185 ? -20.221 2.116 -19.623 1.00 34.75 185 ASP A N 1
ATOM 1426 C CA . ASP A 1 185 ? -20.934 3.331 -19.190 1.00 34.75 185 ASP A CA 1
ATOM 1427 C C . ASP A 1 185 ? -22.389 3.301 -19.692 1.00 34.75 185 ASP A C 1
ATOM 1429 O O . ASP A 1 185 ? -22.595 2.930 -20.875 1.00 34.75 185 ASP A O 1
#

Sequence (185 aa):
MLAILSRWCNELKPIYGSSGELPFKVDRAAAPLLGVVSYGIHRTAFTCSDDGHIKLWVKKRSQSTAFYPGHLDNTVASSTIPDGQLPLEVAILVAGEEATLPEDLVRSRTKLSTCLSSNCRVGLNLSHAITRWSHVKPGYAMVALNFIIQHGLLDGQNEPDFVESTTRLHRTLELPVKRLNPSLD

Organism: Podospora anserina (strain S / ATCC MYA-4624 / DSM 980 / FGSC 10383) (NCBI:txid515849)

Foldseek 3Di:
DPPLCVLFDPQWAFFADPVLDGPDIDTPSCCVVVVTDGDKDADWDWDADPVGDIDIDWDQADQPHSPQHRAIGHLFMDRHDDPQHDNLVNRLVRCCVRPVDDSVCSVVPDDDDADFDLPDPQPCPVVVVVVVRVRHDSVRVLVVVVVCVVSVVDDVVRDVCRVVSVVNRHDDDDDSNPPPDPPPD

pLDDT: mean 79.97, std 17.32, range [31.86, 95.25]

Radius of gyration: 17.39 Å; chains: 1; bounding box: 48×39×46 Å